Protein AF-0000000081158705 (afdb_homodimer)

pLDDT: mean 85.41, std 21.63, range [24.36, 98.81]

Radius of gyration: 27.01 Å; Cα contacts (8 Å, |Δi|>4): 630; chains: 2; bounding box: 57×135×64 Å

Foldseek 3Di:
DPPPPPPPPPPPPPPPVPVPPAPDFFAAWQAQPQQPFDPAQPQFFQQGAHGNAPGLCRTGNLRQLNPLSSQLRRARDKAADQGDDQLDGHPHNGMAGALVSVVSSVVSLVVSPDPSSLLSLCVDCNVVQGKHWDKDWAKHQPAADPVNPGRPDIDTGIGIDIDGRPDHRDPPNPD/DPPPPPPVPPPPPPPPVPVPPAPDFFAQFQAQPAQPFDPAQPQFFQQGAHGNAPGLCRTGNLRQLNPLSSQLRGARDKAADQGDDQLDGHPHNGMAGALVSVVSSVVSLVVSVDPSSLLSLCVDCNVVQGKHWDKDWAKHQPAADPVNPGRPDIDTGIGIDIDGRPDHSDPPNPD

Nearest PDB structures (foldseek):
  8pkc-assembly2_B  TM=7.882E-01  e=4.083E-11  Apis mellifera
  8pih-assembly1_A  TM=7.157E-01  e=1.039E-07  Apis mellifera
  8pkc-assembly2_B  TM=7.866E-01  e=5.713E-11  Apis mellifera
  8pih-as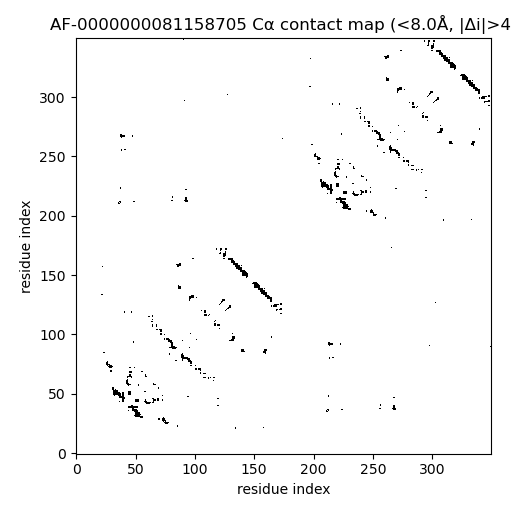sembly1_A  TM=7.416E-01  e=1.318E-07  Apis mellifera
  3otc-assembly1_A-2  TM=2.227E-01  e=4.225E+00  Homo sapiens

Sequence (350 aa):
MDVQVKNYLNTKNRRDSNSSEKPFAPEKTGEPEGGLGVGIFPGTKWCGLGNDASSYDDLGKFNVTDACCREHDHCPYFIDHFETKYNYQNPYPWTLSHCDCDNKLYGCLKKANTSASDEVGKLFFGLLNVHCFTFQEGEYCAKSHFSGLYCEEKGYGERAVTQTFPHQWGEDILGMDVQVKNYLNTKNRRDSNSSEKPFAPEKTGEPEGGLGVGIFPGTKWCGLGNDASSYDDLGKFNVTDACCREHDHCPYFIDHFETKYNYQNPYPWTLSHCDCDNKLYGCLKKANTSASDEVGKLFFGLLNVHCFTFQEGEYCAKSHFSGLYCEEKGYGERAVTQTFPHQWGEDILG

Secondary structure (DSSP, 8-state):
----------------------SSPPP------SS--BSPPTT-SSSSBS---SSTT---SSHHHHHHHHHHHT-SSEE-TT-EETTEE--SSS-EEEHHHHHHHHHHHHHH-SHHHHHHHIIIIIIS---EEEEEEEEEEEEE-TTSSSEEEEEEEEEEEEE--SS---S-S--/----------------------SSPPPP-----SS--BSPPTT-SSSSBS---SSTT---SSHHHHHHHHHHHT-SSEE-TT-EETTEE--SSS-EEEHHHHHHHHHHHHHH-SHHHHHHHIIIIIIS---EEEEEEEEEEEEE-TTSSSEEEEEEEEEEEEE--SS---S-S--

Solvent-accessible surface area (backbone atoms only — not comparable to full-atom values): 19799 Å² total; per-residue (Å²): 136,83,76,75,74,76,74,75,76,73,73,71,75,77,72,82,63,70,75,67,76,68,92,61,81,72,49,94,50,54,71,56,58,58,58,42,33,43,38,51,38,88,49,33,22,30,38,46,48,62,22,43,15,77,38,89,85,47,63,28,82,43,39,68,45,15,49,33,28,43,57,41,51,38,37,38,47,65,35,50,45,60,29,72,46,56,62,31,73,36,89,41,61,52,67,34,40,31,41,70,40,52,51,50,34,51,52,42,28,58,68,59,65,42,72,67,20,48,51,52,41,25,43,48,45,42,77,62,47,54,45,23,27,47,82,42,77,42,76,32,66,70,32,64,34,94,83,68,80,46,68,70,32,76,38,76,41,75,20,50,46,76,40,74,58,88,66,77,40,75,86,74,66,86,118,138,82,78,77,77,76,76,76,75,77,74,73,76,78,73,83,63,70,75,67,75,68,94,62,81,70,49,92,51,60,65,57,58,57,57,42,34,44,36,51,39,88,50,33,23,31,39,46,49,63,21,45,15,78,38,92,82,48,62,28,82,44,38,69,45,15,50,32,28,44,55,42,51,42,37,39,48,66,35,48,45,61,30,72,47,56,62,31,72,35,87,42,60,51,68,33,39,31,40,69,39,52,51,49,35,52,52,42,30,60,68,58,64,41,73,67,19,48,52,51,40,25,43,48,45,43,76,63,47,54,45,22,26,46,80,43,76,42,76,32,64,70,34,64,33,95,83,68,79,48,67,71,34,78,38,76,41,75,20,50,44,74,40,75,58,88,65,77,41,76,85,74,66,87,117

Organism: Pinctada imbricata (NCBI:txid66713)

InterPro domains:
  IPR016090 Phospholipase A2-like, central domain [PF05826] (40-135)
  IPR033113 Phospholipase A2, histidine active site [PS00118] (68-75)
  IPR036444 Phospholipase A2 domain superfamily [G3DSA:1.20.90.10] (39-169)
  IPR036444 Phospholipase A2 domain superfamily [SSF48619] (40-150)

Structure (mmCIF, N/CA/C/O backbone):
data_AF-0000000081158705-model_v1
#
loop_
_entity.id
_entity.type
_entity.pdbx_description
1 polymer 'Phospholipase A2 domain-containing protein'
#
loop_
_atom_site.group_PDB
_atom_site.id
_atom_site.type_symbol
_atom_site.label_atom_id
_atom_site.label_alt_id
_atom_site.label_comp_id
_atom_site.label_asym_id
_atom_site.label_entity_id
_atom_site.label_seq_id
_atom_site.pdbx_PDB_ins_code
_atom_site.Cartn_x
_atom_site.Cartn_y
_atom_site.Cartn_z
_atom_site.occupancy
_atom_site.B_iso_or_equiv
_atom_site.auth_seq_id
_atom_site.auth_comp_id
_atom_site.auth_asym_id
_atom_site.auth_atom_id
_atom_site.pdbx_PDB_model_num
ATOM 1 N N . MET A 1 1 ? 24.844 76.438 7.164 1 26.34 1 MET A N 1
ATOM 2 C CA . MET A 1 1 ? 24.406 75.625 8.297 1 26.34 1 MET A CA 1
ATOM 3 C C . MET A 1 1 ? 23.766 74.312 7.816 1 26.34 1 MET A C 1
ATOM 5 O O . MET A 1 1 ? 22.625 74.312 7.348 1 26.34 1 MET A O 1
ATOM 9 N N . ASP A 1 2 ? 24.516 73.562 6.961 1 25 2 ASP A N 1
ATOM 10 C CA . ASP A 1 2 ? 24.203 72.375 6.156 1 25 2 ASP A CA 1
ATOM 11 C C . ASP A 1 2 ? 23.844 71.188 7.043 1 25 2 ASP A C 1
ATOM 13 O O . ASP A 1 2 ? 24.672 70.688 7.82 1 25 2 ASP A O 1
ATOM 17 N N . VAL A 1 3 ? 22.609 71.188 7.594 1 28.5 3 VAL A N 1
ATOM 18 C CA . VAL A 1 3 ? 22.062 70.188 8.461 1 28.5 3 VAL A CA 1
ATOM 19 C C . VAL A 1 3 ? 22.141 68.812 7.758 1 28.5 3 VAL A C 1
ATOM 21 O O . VAL A 1 3 ? 21.578 68.625 6.672 1 28.5 3 VAL A O 1
ATOM 24 N N . GLN A 1 4 ? 23.328 68.188 7.836 1 26.19 4 GLN A N 1
ATOM 25 C CA . GLN A 1 4 ? 23.516 66.75 7.434 1 26.19 4 GLN A CA 1
ATOM 26 C C . GLN A 1 4 ? 22.453 65.875 8.07 1 26.19 4 GLN A C 1
ATOM 28 O O . GLN A 1 4 ? 22.422 65.688 9.289 1 26.19 4 GLN A O 1
ATOM 33 N N . VAL A 1 5 ? 21.25 66 7.617 1 32.62 5 VAL A N 1
ATOM 34 C CA . VAL A 1 5 ? 20.188 65.062 8.078 1 32.62 5 VAL A CA 1
ATOM 35 C C . VAL A 1 5 ? 20.656 63.625 7.941 1 32.62 5 VAL A C 1
ATOM 37 O O . VAL A 1 5 ? 21.062 63.188 6.855 1 32.62 5 VAL A O 1
ATOM 40 N N . LYS A 1 6 ? 21.375 63.156 8.969 1 30.19 6 LYS A N 1
ATOM 41 C CA . LYS A 1 6 ? 21.672 61.75 9.211 1 30.19 6 LYS A CA 1
ATOM 42 C C . LYS A 1 6 ? 20.438 60.875 8.984 1 30.19 6 LYS A C 1
ATOM 44 O O . LYS A 1 6 ? 19.453 60.969 9.734 1 30.19 6 LYS A O 1
ATOM 49 N N . ASN A 1 7 ? 20 60.719 7.742 1 24.56 7 ASN A N 1
ATOM 50 C CA . ASN A 1 7 ? 19 59.688 7.453 1 24.56 7 ASN A CA 1
ATOM 51 C C . ASN A 1 7 ? 19.406 58.312 8.023 1 24.56 7 ASN A C 1
ATOM 53 O O . ASN A 1 7 ? 20.375 57.719 7.57 1 24.56 7 ASN A O 1
ATOM 57 N N . TYR A 1 8 ? 19.547 58.188 9.336 1 25.33 8 TYR A N 1
ATOM 58 C CA . TYR A 1 8 ? 19.703 56.875 9.93 1 25.33 8 TYR A CA 1
ATOM 59 C C . TYR A 1 8 ? 18.703 55.906 9.352 1 25.33 8 TYR A C 1
ATOM 61 O O . TYR A 1 8 ? 17.484 56.062 9.5 1 25.33 8 TYR A O 1
ATOM 69 N N . LEU A 1 9 ? 18.953 55.406 8.086 1 26.78 9 LEU A N 1
ATOM 70 C CA . LEU A 1 9 ? 18.234 54.25 7.539 1 26.78 9 LEU A CA 1
ATOM 71 C C . LEU A 1 9 ? 18.188 53.125 8.562 1 26.78 9 LEU A C 1
ATOM 73 O O . LEU A 1 9 ? 19.219 52.594 8.977 1 26.78 9 LEU A O 1
ATOM 77 N N . ASN A 1 10 ? 17.516 53.219 9.648 1 25.7 10 ASN A N 1
ATOM 78 C CA . ASN A 1 10 ? 17.172 52.094 10.492 1 25.7 10 ASN A CA 1
ATOM 79 C C . ASN A 1 10 ? 16.719 50.875 9.664 1 25.7 10 ASN A C 1
ATOM 81 O O . ASN A 1 10 ? 15.617 50.875 9.125 1 25.7 10 ASN A O 1
ATOM 85 N N . THR A 1 11 ? 17.578 50.312 8.812 1 31.77 11 THR A N 1
ATOM 86 C CA . THR A 1 11 ? 17.219 49.031 8.234 1 31.77 11 THR A CA 1
ATOM 87 C C . THR A 1 11 ? 16.828 48.031 9.32 1 31.77 11 THR A C 1
ATOM 89 O O . THR A 1 11 ? 17.672 47.594 10.102 1 31.77 11 THR A O 1
ATOM 92 N N . LYS A 1 12 ? 15.734 48.219 10.031 1 30.66 12 LYS A N 1
ATOM 93 C CA . LYS A 1 12 ? 15.164 47.094 10.766 1 30.66 12 LYS A CA 1
ATOM 94 C C . LYS A 1 12 ? 15.328 45.812 9.992 1 30.66 12 LYS A C 1
ATOM 96 O O . LYS A 1 12 ? 14.984 45.719 8.812 1 30.66 12 LYS A O 1
ATOM 101 N N . ASN A 1 13 ? 16.328 45.031 10.266 1 32.59 13 ASN A N 1
ATOM 102 C CA . ASN A 1 13 ? 16.438 43.594 9.938 1 32.59 13 ASN A CA 1
ATOM 103 C C . ASN A 1 13 ? 15.109 42.875 10.102 1 32.59 13 ASN A C 1
ATOM 105 O O . ASN A 1 13 ? 14.578 42.812 11.211 1 32.59 13 ASN A O 1
ATOM 109 N N . ARG A 1 14 ? 14.109 43.031 9.273 1 34.59 14 ARG A N 1
ATOM 110 C CA . ARG A 1 14 ? 13 42.094 9.219 1 34.59 14 ARG A CA 1
ATOM 111 C C . ARG A 1 14 ? 13.469 40.656 9.484 1 34.59 14 ARG A C 1
ATOM 113 O O . ARG A 1 14 ? 14.281 40.125 8.734 1 34.59 14 ARG A O 1
ATOM 120 N N . ARG A 1 15 ? 13.781 40.25 10.672 1 35.5 15 ARG A N 1
ATOM 121 C CA . ARG A 1 15 ? 13.852 38.844 11.102 1 35.5 15 ARG A CA 1
ATOM 122 C C . ARG A 1 15 ? 12.938 37.969 10.266 1 35.5 15 ARG A C 1
ATOM 124 O O . ARG A 1 15 ? 11.797 38.344 9.969 1 35.5 15 ARG A O 1
ATOM 131 N N . ASP A 1 16 ? 13.469 37.125 9.406 1 36.94 16 ASP A N 1
ATOM 132 C CA . ASP A 1 16 ? 12.961 35.906 8.773 1 36.94 16 ASP A CA 1
ATOM 133 C C . ASP A 1 16 ? 12.102 35.094 9.734 1 36.94 16 ASP A C 1
ATOM 135 O O . ASP A 1 16 ? 12.602 34.25 10.461 1 36.94 16 ASP A O 1
ATOM 139 N N . SER A 1 17 ? 11.336 35.688 10.656 1 38.28 17 SER A N 1
ATOM 140 C CA . SER A 1 17 ? 10.32 35 11.453 1 38.28 17 SER A CA 1
ATOM 141 C C . SER A 1 17 ? 9.508 34.031 10.602 1 38.28 17 SER A C 1
ATOM 143 O O . SER A 1 17 ? 8.445 33.562 11.016 1 38.28 17 SER A O 1
ATOM 145 N N . ASN A 1 18 ? 9.719 33.969 9.305 1 38.38 18 ASN A N 1
ATOM 146 C CA . ASN A 1 18 ? 8.742 33.125 8.641 1 38.38 18 ASN A CA 1
ATOM 147 C C . ASN A 1 18 ? 8.766 31.703 9.211 1 38.38 18 ASN A C 1
ATOM 149 O O . ASN A 1 18 ? 8.742 30.719 8.461 1 38.38 18 ASN A O 1
ATOM 153 N N . SER A 1 19 ? 9.57 31.406 10.109 1 46 19 SER A N 1
ATOM 154 C CA . SER A 1 19 ? 9.281 30.047 10.578 1 46 19 SER A CA 1
ATOM 155 C C . SER A 1 19 ? 7.789 29.859 10.836 1 46 19 SER A C 1
ATOM 157 O O . SER A 1 19 ? 7.293 30.219 11.906 1 46 19 SER A O 1
ATOM 159 N N . SER A 1 20 ? 6.809 30.266 9.984 1 56.75 20 SER A N 1
ATOM 160 C CA . SER A 1 20 ? 5.352 30.297 10.008 1 56.75 20 SER A CA 1
ATOM 161 C C . SER A 1 20 ? 4.773 29.094 10.727 1 56.75 20 SER A C 1
ATOM 163 O O . SER A 1 20 ? 5.086 27.953 10.383 1 56.75 20 SER A O 1
ATOM 165 N N . GLU A 1 21 ? 4.535 29.219 12.047 1 81.5 21 GLU A N 1
ATOM 166 C CA . GLU A 1 21 ? 3.832 28.266 12.906 1 81.5 21 GLU A CA 1
ATOM 167 C C . GLU A 1 21 ? 2.717 27.562 12.148 1 81.5 21 GLU A C 1
ATOM 169 O O . GLU A 1 21 ? 1.91 28.203 11.469 1 81.5 21 GLU A O 1
ATOM 174 N N . LYS A 1 22 ? 2.9 26.25 11.953 1 90.5 22 LYS A N 1
ATOM 175 C CA . LYS A 1 22 ? 1.844 25.469 11.32 1 90.5 22 LYS A CA 1
ATOM 176 C C . LYS A 1 22 ? 0.524 25.625 12.07 1 90.5 22 LYS A C 1
ATOM 178 O O . LYS A 1 22 ? 0.516 25.812 13.289 1 90.5 22 LYS A O 1
ATOM 183 N N . PRO A 1 23 ? -0.5 25.672 11.414 1 95.94 23 PRO A N 1
ATOM 184 C CA . PRO A 1 23 ? -1.807 25.969 12.008 1 95.94 23 PRO A CA 1
ATOM 185 C C . PRO A 1 23 ? -2.318 24.828 12.883 1 95.94 23 PRO A C 1
ATOM 187 O O . PRO A 1 23 ? -3.299 25 13.617 1 95.94 23 PRO A O 1
ATOM 190 N N . PHE A 1 24 ? -1.73 23.688 12.766 1 96.75 24 PHE A N 1
ATOM 191 C CA . PHE A 1 24 ? -2.127 22.531 13.578 1 96.75 24 PHE A CA 1
ATOM 192 C C . PHE A 1 24 ? -0.969 22.062 14.445 1 96.75 24 PHE A C 1
ATOM 194 O O . PHE A 1 24 ? 0.197 22.281 14.109 1 96.75 24 PHE A O 1
ATOM 201 N N . ALA A 1 25 ? -1.317 21.453 15.57 1 94.94 25 ALA A N 1
ATOM 202 C CA . ALA A 1 25 ? -0.289 20.891 16.438 1 94.94 25 ALA A CA 1
ATOM 203 C C . ALA A 1 25 ? 0.368 19.672 15.797 1 94.94 25 ALA A C 1
ATOM 205 O O . ALA A 1 25 ? -0.303 18.875 15.148 1 94.94 25 ALA A O 1
ATOM 206 N N . PRO A 1 26 ? 1.63 19.562 15.961 1 94.94 26 PRO A N 1
ATOM 207 C CA . PRO A 1 26 ? 2.299 18.375 15.43 1 94.94 26 PRO A CA 1
ATOM 208 C C . PRO A 1 26 ? 1.867 17.094 16.141 1 94.94 26 PRO A C 1
ATOM 210 O O . PRO A 1 26 ? 1.382 17.141 17.266 1 94.94 26 PRO A O 1
ATOM 213 N N . GLU A 1 27 ? 1.99 15.961 15.352 1 92 27 GLU A N 1
ATOM 214 C CA . GLU A 1 27 ? 1.645 14.648 15.883 1 92 27 GLU A CA 1
ATOM 215 C C . GLU A 1 27 ? 2.863 13.961 16.5 1 92 27 GLU A C 1
ATOM 217 O O . GLU A 1 27 ? 4.004 14.312 16.172 1 92 27 GLU A O 1
ATOM 222 N N . LYS A 1 28 ? 2.488 13.031 17.422 1 80.81 28 LYS A N 1
ATOM 223 C CA . LYS A 1 28 ? 3.533 12.109 17.875 1 80.81 28 LYS A CA 1
ATOM 224 C C . LYS A 1 28 ? 3.752 10.992 16.844 1 80.81 28 LYS A C 1
ATOM 226 O O . LYS A 1 28 ? 2.791 10.391 16.375 1 80.81 28 LYS A O 1
ATOM 231 N N . THR A 1 29 ? 4.977 10.984 16.156 1 76.19 29 THR A N 1
ATOM 232 C CA . THR A 1 29 ? 5.129 10.07 15.031 1 76.19 29 THR A CA 1
ATOM 233 C C . THR A 1 29 ? 6.332 9.156 15.242 1 76.19 29 THR A C 1
ATOM 235 O O . THR A 1 29 ? 7.168 9.406 16.109 1 76.19 29 THR A O 1
ATOM 238 N N . GLY A 1 30 ? 6.363 8.023 14.469 1 67.5 30 GLY A N 1
ATOM 239 C CA . GLY A 1 30 ? 7.547 7.25 14.133 1 67.5 30 GLY A CA 1
ATOM 240 C C . GLY A 1 30 ? 7.938 6.254 15.211 1 67.5 30 GLY A C 1
ATOM 241 O O . GLY A 1 30 ? 9.125 6.078 15.5 1 67.5 30 GLY A O 1
ATOM 242 N N . GLU A 1 31 ? 6.828 5.734 15.859 1 81.38 31 GLU A N 1
ATOM 243 C CA . GLU A 1 31 ? 7.199 4.754 16.875 1 81.38 31 GLU A CA 1
ATOM 244 C C . GLU A 1 31 ? 7.406 3.371 16.266 1 81.38 31 GLU A C 1
ATOM 246 O O . GLU A 1 31 ? 6.727 3.008 15.305 1 81.38 31 GLU A O 1
ATOM 251 N N . PRO A 1 32 ? 8.383 2.689 16.859 1 83.75 32 PRO A N 1
ATOM 252 C CA . PRO A 1 32 ? 8.547 1.307 16.406 1 83.75 32 PRO A CA 1
ATOM 253 C C . PRO A 1 32 ? 7.301 0.459 16.641 1 83.75 32 PRO A C 1
ATOM 255 O O . PRO A 1 32 ? 6.656 0.567 17.688 1 83.75 32 PRO A O 1
ATOM 258 N N . GLU A 1 33 ? 6.953 -0.222 15.594 1 79.12 33 GLU A N 1
ATOM 259 C CA . GLU A 1 33 ? 5.723 -1.001 15.664 1 79.12 33 GLU A CA 1
ATOM 260 C C . GLU A 1 33 ? 6.02 -2.496 15.75 1 79.12 33 GLU A C 1
ATOM 262 O O . GLU A 1 33 ? 5.133 -3.293 16.062 1 79.12 33 GLU A O 1
ATOM 267 N N . GLY A 1 34 ? 7.238 -2.891 15.695 1 74.12 34 GLY A N 1
ATOM 268 C CA . GLY A 1 34 ? 7.672 -4.258 15.93 1 74.12 34 GLY A CA 1
ATOM 269 C C . GLY A 1 34 ? 7.133 -5.238 14.906 1 74.12 34 GLY A C 1
ATOM 270 O O . GLY A 1 34 ? 6.566 -6.273 15.266 1 74.12 34 GLY A O 1
ATOM 271 N N . GLY A 1 35 ? 7.293 -5.098 13.656 1 71.88 35 GLY A N 1
ATOM 272 C CA . GLY A 1 35 ? 6.91 -6.086 12.664 1 71.88 35 GLY A CA 1
ATOM 273 C C . GLY A 1 35 ? 5.547 -5.824 12.047 1 71.88 35 GLY A C 1
ATOM 274 O O . GLY A 1 35 ? 4.953 -6.715 11.438 1 71.88 35 GLY A O 1
ATOM 275 N N . LEU A 1 36 ? 5.035 -4.793 12.172 1 78.62 36 LEU A N 1
ATOM 276 C CA . LEU A 1 36 ? 3.707 -4.457 11.672 1 78.62 36 LEU A CA 1
ATOM 277 C C . LEU A 1 36 ? 3.795 -3.793 10.305 1 78.62 36 LEU A C 1
ATOM 279 O O . LEU A 1 36 ? 2.777 -3.379 9.742 1 78.62 36 LEU A O 1
ATOM 283 N N . GLY A 1 37 ? 4.93 -3.824 9.82 1 87.56 37 GLY A N 1
ATOM 284 C CA . GLY A 1 37 ? 5.098 -3.189 8.523 1 87.56 37 GLY A CA 1
ATOM 285 C C . GLY A 1 37 ? 4.73 -4.094 7.367 1 87.56 37 GLY A C 1
ATOM 286 O O . GLY A 1 37 ? 4.918 -5.312 7.438 1 87.56 37 GLY A O 1
ATOM 287 N N . VAL A 1 38 ? 4.109 -3.531 6.422 1 88.56 38 VAL A N 1
ATOM 288 C CA . VAL A 1 38 ? 3.781 -4.238 5.188 1 88.56 38 VAL A CA 1
ATOM 289 C C . VAL A 1 38 ? 4.496 -3.582 4.008 1 88.56 38 VAL A C 1
ATOM 291 O O . VAL A 1 38 ? 4.609 -2.355 3.949 1 88.56 38 VAL A O 1
ATOM 294 N N . GLY A 1 39 ? 4.992 -4.488 3.139 1 93.31 39 GLY A N 1
ATOM 295 C CA . GLY A 1 39 ? 5.664 -3.953 1.966 1 93.31 39 GLY A CA 1
ATOM 296 C C . GLY A 1 39 ? 7 -3.312 2.285 1 93.31 39 GLY A C 1
ATOM 297 O O . GLY A 1 39 ? 7.422 -2.373 1.607 1 93.31 39 GLY A O 1
ATOM 298 N N . ILE A 1 40 ? 7.574 -3.746 3.348 1 96 40 ILE A N 1
ATOM 299 C CA . ILE A 1 40 ? 8.875 -3.209 3.736 1 96 40 ILE A CA 1
ATOM 300 C C . ILE A 1 40 ? 9.938 -3.641 2.725 1 96 40 ILE A C 1
ATOM 302 O O . ILE A 1 40 ? 10.047 -4.824 2.402 1 96 40 ILE A O 1
ATOM 306 N N . PHE A 1 41 ? 10.664 -2.676 2.248 1 97.81 41 PHE A N 1
ATOM 307 C CA . PHE A 1 41 ? 11.695 -2.945 1.258 1 97.81 41 PHE A CA 1
ATOM 308 C C . PHE A 1 41 ? 12.789 -3.84 1.842 1 97.81 41 PHE A C 1
ATOM 310 O O . PHE A 1 41 ? 13.297 -3.574 2.932 1 97.81 41 PHE A O 1
ATOM 317 N N . PRO A 1 42 ? 13.148 -4.836 1.079 1 96.25 42 PRO A N 1
ATOM 318 C CA . PRO A 1 42 ? 14.156 -5.762 1.616 1 96.25 42 PRO A CA 1
ATOM 319 C C . PRO A 1 42 ? 15.445 -5.055 2.018 1 96.25 42 PRO A C 1
ATOM 321 O O . PRO A 1 42 ? 15.945 -4.203 1.28 1 96.25 42 PRO A O 1
ATOM 324 N N . GLY A 1 43 ? 15.953 -5.488 3.193 1 97.38 43 GLY A N 1
ATOM 325 C CA . GLY A 1 43 ? 17.172 -4.879 3.693 1 97.38 43 GLY A CA 1
ATOM 326 C C . GLY A 1 43 ? 16.922 -3.635 4.527 1 97.38 43 GLY A C 1
ATOM 327 O O . GLY A 1 43 ? 17.859 -3.041 5.062 1 97.38 43 GLY A O 1
ATOM 328 N N . THR A 1 44 ? 15.656 -3.242 4.68 1 98.12 44 THR A N 1
ATOM 329 C CA . THR A 1 44 ? 15.266 -2.113 5.52 1 98.12 44 THR A CA 1
ATOM 330 C C . THR A 1 44 ? 14.211 -2.535 6.535 1 98.12 44 THR A C 1
ATOM 332 O O . THR A 1 44 ? 13.695 -3.652 6.477 1 98.12 44 THR A O 1
ATOM 335 N N . LYS A 1 45 ? 13.992 -1.616 7.461 1 97.81 45 LYS A N 1
ATOM 336 C CA . LYS A 1 45 ? 12.977 -1.867 8.477 1 97.81 45 LYS A CA 1
ATOM 337 C C . LYS A 1 45 ? 11.953 -0.731 8.523 1 97.81 45 LYS A C 1
ATOM 339 O O . LYS A 1 45 ? 10.867 -0.894 9.07 1 97.81 45 LYS A O 1
ATOM 344 N N . TRP A 1 46 ? 12.375 0.35 7.887 1 97.69 46 TRP A N 1
ATOM 345 C CA . TRP A 1 46 ? 11.547 1.544 8.008 1 97.69 46 TRP A CA 1
ATOM 346 C C . TRP A 1 46 ? 10.969 1.941 6.652 1 97.69 46 TRP A C 1
ATOM 348 O O . TRP A 1 46 ? 10.062 2.779 6.582 1 97.69 46 TRP A O 1
ATOM 358 N N . CYS A 1 47 ? 11.469 1.392 5.551 1 98.06 47 CYS A N 1
ATOM 359 C CA . CYS A 1 47 ? 11.023 1.805 4.227 1 98.06 47 CYS A CA 1
ATOM 360 C C . CYS A 1 47 ? 9.859 0.94 3.746 1 98.06 47 CYS A C 1
ATOM 362 O O . CYS A 1 47 ? 10.062 -0.029 3.014 1 98.06 47 CYS A O 1
ATOM 364 N N . GLY A 1 48 ? 8.672 1.38 3.939 1 95.25 48 GLY A N 1
ATOM 365 C CA . GLY A 1 48 ? 7.426 0.721 3.588 1 95.25 48 GLY A CA 1
ATOM 366 C C . GLY A 1 48 ? 6.227 1.281 4.324 1 95.25 48 GLY A C 1
ATOM 367 O O . GLY A 1 48 ? 6.266 2.412 4.812 1 95.25 48 GLY A O 1
ATOM 368 N N . LEU A 1 49 ? 5.105 0.52 4.289 1 92.38 49 LEU A N 1
ATOM 369 C CA . LEU A 1 49 ? 3.941 0.907 5.078 1 92.38 49 LEU A CA 1
ATOM 370 C C . LEU A 1 49 ? 4.086 0.446 6.523 1 92.38 49 LEU A C 1
ATOM 372 O O . LEU A 1 49 ? 4.148 -0.755 6.793 1 92.38 49 LEU A O 1
ATOM 376 N N . GLY A 1 50 ? 4.137 1.422 7.402 1 89.62 50 GLY A N 1
ATOM 377 C CA . GLY A 1 50 ? 4.562 1.089 8.75 1 89.62 50 GLY A CA 1
ATOM 378 C C . GLY A 1 50 ? 6.055 0.827 8.859 1 89.62 50 GLY A C 1
ATOM 379 O O . GLY A 1 50 ? 6.852 1.472 8.18 1 89.62 50 GLY A O 1
ATOM 380 N N . ASN A 1 51 ? 6.363 -0.078 9.852 1 92.69 51 ASN A N 1
ATOM 381 C CA . ASN A 1 51 ? 7.762 -0.454 10.023 1 92.69 51 ASN A CA 1
ATOM 382 C C . ASN A 1 51 ? 7.902 -1.778 10.766 1 92.69 51 ASN A C 1
ATOM 384 O O . ASN A 1 51 ? 6.93 -2.277 11.344 1 92.69 51 ASN A O 1
ATOM 388 N N . ASP A 1 52 ? 9.055 -2.322 10.695 1 93.75 52 ASP A N 1
ATOM 389 C CA . ASP A 1 52 ? 9.383 -3.572 11.375 1 93.75 52 ASP A CA 1
ATOM 390 C C . ASP A 1 52 ? 10.43 -3.348 12.469 1 93.75 52 ASP A C 1
ATOM 392 O O . ASP A 1 52 ? 11.016 -4.305 12.977 1 93.75 52 ASP A O 1
ATOM 396 N N . ALA A 1 53 ? 10.672 -2.109 12.773 1 96.75 53 ALA A N 1
ATOM 397 C CA . ALA A 1 53 ? 11.734 -1.802 13.734 1 96.75 53 ALA A CA 1
ATOM 398 C C . ALA A 1 53 ? 11.273 -2.057 15.164 1 96.75 53 ALA A C 1
ATOM 400 O O . ALA A 1 53 ? 10.109 -1.819 15.5 1 96.75 53 ALA A O 1
ATOM 401 N N . SER A 1 54 ? 12.195 -2.469 16.016 1 95.69 54 SER A N 1
ATOM 402 C CA . SER A 1 54 ? 11.891 -2.711 17.422 1 95.69 54 SER A CA 1
ATOM 403 C C . SER A 1 54 ? 12.227 -1.49 18.266 1 95.69 54 SER A C 1
ATOM 405 O O . SER A 1 54 ? 11.797 -1.396 19.422 1 95.69 54 SER A O 1
ATOM 407 N N . SER A 1 55 ? 13.016 -0.658 17.781 1 95.44 55 SER A N 1
ATOM 408 C CA . SER A 1 55 ? 13.398 0.607 18.406 1 95.44 55 SER A CA 1
ATOM 409 C C . SER A 1 55 ? 13.797 1.637 17.344 1 95.44 55 SER A C 1
ATOM 411 O O . SER A 1 55 ? 13.922 1.308 16.172 1 95.44 55 SER A O 1
ATOM 413 N N . TYR A 1 56 ? 13.977 2.824 17.734 1 94.31 56 TYR A N 1
ATOM 414 C CA . TYR A 1 56 ? 14.344 3.891 16.812 1 94.31 56 TYR A CA 1
ATOM 415 C C . TYR A 1 56 ? 15.656 3.578 16.109 1 94.31 56 TYR A C 1
ATOM 417 O O . TYR A 1 56 ? 15.82 3.855 14.922 1 94.31 56 TYR A O 1
ATOM 425 N N . ASP A 1 57 ? 16.594 2.949 16.797 1 96.19 57 ASP A N 1
ATOM 426 C CA . ASP A 1 57 ? 17.938 2.762 16.25 1 96.19 57 ASP A CA 1
ATOM 427 C C . ASP A 1 57 ? 18.047 1.426 15.523 1 96.19 57 ASP A C 1
ATOM 429 O O . ASP A 1 57 ? 19.125 1.074 15.031 1 96.19 57 ASP A O 1
ATOM 433 N N . ASP A 1 58 ? 16.938 0.725 15.492 1 97.88 58 ASP A N 1
ATOM 434 C CA . ASP A 1 58 ? 16.922 -0.553 14.789 1 97.88 58 ASP A CA 1
ATOM 435 C C . ASP A 1 58 ? 16.812 -0.347 13.281 1 97.88 58 ASP A C 1
ATOM 437 O O . ASP A 1 58 ? 15.703 -0.202 12.75 1 97.88 58 ASP A O 1
ATOM 441 N N . LEU A 1 59 ? 17.984 -0.402 12.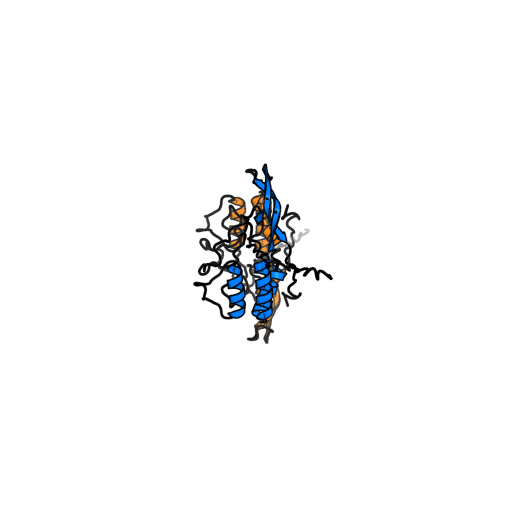594 1 98.12 59 LEU A N 1
ATOM 442 C CA . LEU A 1 59 ? 18.062 -0.199 11.148 1 98.12 59 LEU A CA 1
ATOM 443 C C . LEU A 1 59 ? 18.438 -1.496 10.438 1 98.12 59 LEU A C 1
ATOM 445 O O . LEU A 1 59 ? 19.156 -2.334 10.992 1 98.12 59 LEU A O 1
ATOM 449 N N . GLY A 1 60 ? 17.938 -1.613 9.211 1 98.06 60 GLY A N 1
ATOM 450 C CA . GLY A 1 60 ? 18.312 -2.76 8.398 1 98.06 60 GLY A CA 1
ATOM 451 C C . GLY A 1 60 ? 19.688 -2.631 7.777 1 98.06 60 GLY A C 1
ATOM 452 O O . GLY A 1 60 ? 20.422 -1.688 8.078 1 98.06 60 GLY A O 1
ATOM 453 N N . LYS A 1 61 ? 19.984 -3.625 6.938 1 97.69 61 LYS A N 1
ATOM 454 C CA . LYS A 1 61 ? 21.281 -3.699 6.262 1 97.69 61 LYS A CA 1
ATOM 455 C C . LYS A 1 61 ? 21.547 -2.438 5.445 1 97.69 61 LYS A C 1
ATOM 457 O O . LYS A 1 61 ? 22.672 -1.928 5.43 1 97.69 61 LYS A O 1
ATOM 462 N N . PHE A 1 62 ? 20.609 -2.006 4.746 1 98.25 62 PHE A N 1
ATOM 463 C CA . PHE A 1 62 ? 20.734 -0.753 4.012 1 98.25 62 PHE A CA 1
ATOM 464 C C . PHE A 1 62 ? 20.438 0.437 4.914 1 98.25 62 PHE A C 1
ATOM 466 O O . PHE A 1 62 ? 19.422 1.131 4.727 1 98.25 62 PHE A O 1
ATOM 473 N N . ASN A 1 63 ? 21.328 0.712 5.801 1 98.56 63 ASN A N 1
ATOM 474 C CA . ASN A 1 63 ? 21.078 1.543 6.977 1 98.56 63 ASN A CA 1
ATOM 475 C C . ASN A 1 63 ? 20.922 3.014 6.598 1 98.56 63 ASN A C 1
ATOM 477 O O . ASN A 1 63 ? 20.141 3.736 7.203 1 98.56 63 ASN A O 1
ATOM 481 N N . VAL A 1 64 ? 21.672 3.508 5.586 1 98.75 64 VAL A N 1
ATOM 482 C CA . VAL A 1 64 ? 21.562 4.906 5.188 1 98.75 64 VAL A CA 1
ATOM 483 C C . VAL A 1 64 ? 20.188 5.152 4.57 1 98.75 64 VAL A C 1
ATOM 485 O O . VAL A 1 64 ? 19.484 6.105 4.938 1 98.75 64 VAL A O 1
ATOM 488 N N . THR A 1 65 ? 19.797 4.273 3.666 1 98.81 65 THR A N 1
ATOM 489 C CA . THR A 1 65 ? 18.469 4.328 3.068 1 98.81 65 THR A CA 1
ATOM 490 C C . THR A 1 65 ? 17.391 4.199 4.141 1 98.81 65 THR A C 1
ATOM 492 O O . THR A 1 65 ? 16.406 4.957 4.145 1 98.81 65 THR A O 1
ATOM 495 N N . ASP A 1 66 ? 17.625 3.264 4.973 1 98.81 66 ASP A N 1
ATOM 496 C CA . ASP A 1 66 ? 16.672 2.977 6.043 1 98.81 66 ASP A CA 1
ATOM 497 C C . ASP A 1 66 ? 16.5 4.18 6.969 1 98.81 66 ASP A C 1
ATOM 499 O O . ASP A 1 66 ? 15.398 4.48 7.414 1 98.81 66 ASP A O 1
ATOM 503 N N . ALA A 1 67 ? 17.578 4.871 7.27 1 98.75 67 ALA A N 1
ATOM 504 C CA . ALA A 1 67 ? 17.531 6.059 8.117 1 98.75 67 ALA A CA 1
ATOM 505 C C . ALA A 1 67 ? 16.719 7.172 7.473 1 98.75 67 ALA A C 1
ATOM 507 O O . ALA A 1 67 ? 16.047 7.938 8.164 1 98.75 67 ALA A O 1
ATOM 508 N N . CYS A 1 68 ? 16.719 7.289 6.156 1 98.81 68 CYS A N 1
ATOM 509 C CA . CYS A 1 68 ? 15.891 8.266 5.461 1 98.81 68 CYS A CA 1
ATOM 510 C C . CYS A 1 68 ? 14.414 7.988 5.699 1 98.81 68 CYS A C 1
ATOM 512 O O . CYS A 1 68 ? 13.648 8.906 5.996 1 98.81 68 CYS A O 1
ATOM 514 N N . CYS A 1 69 ? 14.102 6.754 5.574 1 98.56 69 CYS A N 1
ATOM 515 C CA . CYS A 1 69 ? 12.711 6.367 5.762 1 98.56 69 CYS A CA 1
ATOM 516 C C . CYS A 1 69 ? 12.289 6.547 7.215 1 98.56 69 CYS A C 1
ATOM 518 O O . CYS A 1 69 ? 11.164 6.965 7.492 1 98.56 69 CYS A O 1
ATOM 520 N N . ARG A 1 70 ? 13.188 6.238 8.156 1 98.25 70 ARG A N 1
ATOM 521 C CA . ARG A 1 70 ? 12.898 6.422 9.578 1 98.25 70 ARG A CA 1
ATOM 522 C C . ARG A 1 70 ? 12.562 7.879 9.883 1 98.25 70 ARG A C 1
ATOM 524 O O . ARG A 1 70 ? 11.602 8.164 10.594 1 98.25 70 ARG A O 1
ATOM 531 N N . GLU A 1 71 ? 13.391 8.727 9.383 1 97.62 71 GLU A N 1
ATOM 532 C CA . GLU A 1 71 ? 13.125 10.141 9.586 1 97.62 71 GLU A CA 1
ATOM 533 C C . GLU A 1 71 ? 11.781 10.547 8.984 1 97.62 71 GLU A C 1
ATOM 535 O O . GLU A 1 71 ? 11.008 11.281 9.609 1 97.62 71 GLU A O 1
ATOM 540 N N . HIS A 1 72 ? 11.5 10.07 7.828 1 97.94 72 HIS A N 1
ATOM 541 C CA . HIS A 1 72 ? 10.242 10.359 7.156 1 97.94 72 HIS A CA 1
ATOM 542 C C . HIS A 1 72 ? 9.055 9.859 7.973 1 97.94 72 HIS A C 1
ATOM 544 O O . HIS A 1 72 ? 8.039 10.547 8.086 1 97.94 72 HIS A O 1
ATOM 550 N N . ASP A 1 73 ? 9.234 8.656 8.492 1 96.81 73 ASP A N 1
ATOM 551 C CA . ASP A 1 73 ? 8.18 8.055 9.297 1 96.81 73 ASP A CA 1
ATOM 552 C C . ASP A 1 73 ? 7.887 8.891 10.539 1 96.81 73 ASP A C 1
ATOM 554 O O . ASP A 1 73 ? 6.875 8.688 11.211 1 96.81 73 ASP A O 1
ATOM 558 N N . HIS A 1 74 ? 8.703 9.812 10.844 1 96.94 74 HIS A N 1
ATOM 559 C CA . HIS A 1 74 ? 8.516 10.672 12.008 1 96.94 74 HIS A CA 1
ATOM 560 C C . HIS A 1 74 ? 8.055 12.062 11.594 1 96.94 74 HIS A C 1
ATOM 562 O O . HIS A 1 74 ? 8.281 13.031 12.328 1 96.94 74 HIS A O 1
ATOM 568 N N . CYS A 1 75 ? 7.484 12.117 10.438 1 97.25 75 CYS A N 1
ATOM 569 C CA . CYS A 1 75 ? 6.883 13.367 10.008 1 97.25 75 CYS A CA 1
ATOM 570 C C . CYS A 1 75 ? 5.855 13.859 11.023 1 97.25 75 CYS A C 1
ATOM 572 O O . CYS A 1 75 ? 4.934 13.125 11.383 1 97.25 75 CYS A O 1
ATOM 574 N N . PRO A 1 76 ? 5.934 15.078 11.477 1 97.12 76 PRO A N 1
ATOM 575 C CA . PRO A 1 76 ? 5.035 15.555 12.531 1 97.12 76 PRO A CA 1
ATOM 576 C C . PRO A 1 76 ? 3.629 15.859 12.016 1 97.12 76 PRO A C 1
ATOM 578 O O . PRO A 1 76 ? 2.701 16.047 12.812 1 97.12 76 PRO A O 1
ATOM 581 N N . TYR A 1 77 ? 3.469 15.977 10.742 1 97.88 77 TYR A N 1
ATOM 582 C CA . TYR A 1 77 ? 2.168 16.219 10.133 1 97.88 77 TYR A CA 1
ATOM 583 C C . TYR A 1 77 ? 1.854 15.172 9.07 1 97.88 77 TYR A C 1
ATOM 585 O O . TYR A 1 77 ? 2.439 15.188 7.984 1 97.88 77 TYR A O 1
ATOM 593 N N . PHE A 1 78 ? 0.961 14.312 9.43 1 97.44 78 PHE A N 1
ATOM 594 C CA . PHE A 1 78 ? 0.57 13.227 8.539 1 97.44 78 PHE A CA 1
ATOM 595 C C . PHE A 1 78 ? -0.913 12.914 8.688 1 97.44 78 PHE A C 1
ATOM 597 O O . PHE A 1 78 ? -1.543 13.312 9.664 1 97.44 78 PHE A O 1
ATOM 604 N N . ILE A 1 79 ? -1.486 12.289 7.688 1 97.12 79 ILE A N 1
ATOM 605 C CA . ILE A 1 79 ? -2.852 11.773 7.688 1 97.12 79 ILE A CA 1
ATOM 606 C C . ILE A 1 79 ? -2.846 10.281 7.355 1 97.12 79 ILE A C 1
ATOM 608 O O . ILE A 1 79 ? -2.52 9.898 6.23 1 97.12 79 ILE A O 1
ATOM 612 N N . ASP A 1 80 ? -3.221 9.453 8.289 1 95.44 80 ASP A N 1
ATOM 613 C CA . ASP A 1 80 ? -3.195 8.008 8.078 1 95.44 80 ASP A CA 1
ATOM 614 C C . ASP A 1 80 ? -4.207 7.59 7.016 1 95.44 80 ASP A C 1
ATOM 616 O O . ASP A 1 80 ? -5.059 8.383 6.613 1 95.44 80 ASP A O 1
ATOM 620 N N . HIS A 1 81 ? -4.016 6.371 6.617 1 95.62 81 HIS A N 1
ATOM 621 C CA . HIS A 1 81 ? -4.906 5.816 5.602 1 95.62 81 HIS A CA 1
ATOM 622 C C . HIS A 1 81 ? -6.363 5.922 6.035 1 95.62 81 HIS A C 1
ATOM 624 O O . HIS A 1 81 ? -6.711 5.555 7.16 1 95.62 81 HIS A O 1
ATOM 630 N N . PHE A 1 82 ? -7.16 6.57 5.227 1 95.19 82 PHE A N 1
ATOM 631 C CA . PHE A 1 82 ? -8.609 6.688 5.336 1 95.19 82 PHE A CA 1
ATOM 632 C C . PHE A 1 82 ? -8.992 7.531 6.547 1 95.19 82 PHE A C 1
ATOM 634 O O . PHE A 1 82 ? -10.156 7.547 6.953 1 95.19 82 PHE A O 1
ATOM 641 N N . GLU A 1 83 ? -8.07 8.242 7.082 1 95.62 83 GLU A N 1
ATOM 642 C CA . GLU A 1 83 ? -8.312 9.094 8.242 1 95.62 83 GLU A CA 1
ATOM 643 C C . GLU A 1 83 ? -8.758 10.492 7.82 1 95.62 83 GLU A C 1
ATOM 645 O O . GLU A 1 83 ? -8.344 10.992 6.773 1 95.62 83 GLU A O 1
ATOM 650 N N . THR A 1 84 ? -9.625 11.062 8.594 1 94.31 84 THR A N 1
ATOM 651 C CA . THR A 1 84 ? -9.914 12.484 8.477 1 94.31 84 THR A CA 1
ATOM 652 C C . THR A 1 84 ? -9.086 13.297 9.469 1 94.31 84 THR A C 1
ATOM 654 O O . THR A 1 84 ? -9.188 13.094 10.68 1 94.31 84 THR A O 1
ATOM 657 N N . LYS A 1 85 ? -8.289 14.125 8.969 1 96.56 85 LYS A N 1
ATOM 658 C CA . LYS A 1 85 ? -7.43 15.008 9.758 1 96.56 85 LYS A CA 1
ATOM 659 C C . LYS A 1 85 ? -7.152 16.312 9.016 1 96.56 85 LYS A C 1
ATOM 661 O O . LYS A 1 85 ? -7.105 16.328 7.781 1 96.56 85 LYS A O 1
ATOM 666 N N . TYR A 1 86 ? -7.047 17.438 9.758 1 97.81 86 TYR A N 1
ATOM 667 C CA . TYR A 1 86 ? -6.766 18.75 9.18 1 97.81 86 TYR A CA 1
ATOM 668 C C . TYR A 1 86 ? -7.828 19.125 8.156 1 97.81 86 TYR A C 1
ATOM 670 O O . TYR A 1 86 ? -7.508 19.656 7.09 1 97.81 86 TYR A O 1
ATOM 678 N N . ASN A 1 87 ? -9.055 18.75 8.469 1 97 87 ASN A N 1
ATOM 679 C CA . ASN A 1 87 ? -10.219 19.062 7.641 1 97 87 ASN A CA 1
ATOM 680 C C . ASN A 1 87 ? -10.086 18.469 6.242 1 97 87 ASN A C 1
ATOM 682 O O . ASN A 1 87 ? -10.5 19.094 5.258 1 97 87 ASN A O 1
ATOM 686 N N . TYR A 1 88 ? -9.438 17.281 6.121 1 95.94 88 TYR A N 1
ATOM 687 C CA . TYR A 1 88 ? -9.273 16.531 4.879 1 95.94 88 TYR A CA 1
ATOM 688 C C . TYR A 1 88 ? -9.438 15.039 5.125 1 95.94 88 TYR A C 1
ATOM 690 O O . TYR A 1 88 ? -8.859 14.492 6.066 1 95.94 88 TYR A O 1
ATOM 698 N N . GLN A 1 89 ? -10.234 14.422 4.309 1 93.81 89 GLN A N 1
ATOM 699 C CA . GLN A 1 89 ? -10.398 12.969 4.344 1 93.81 89 GLN A CA 1
ATOM 700 C C . GLN A 1 89 ? -9.445 12.281 3.375 1 93.81 89 GLN A C 1
ATOM 702 O O . GLN A 1 89 ? -9.555 12.453 2.158 1 93.81 89 GLN A O 1
ATOM 707 N N . ASN A 1 90 ? -8.539 11.508 3.959 1 96.31 90 ASN A N 1
ATOM 708 C CA . ASN A 1 90 ? -7.629 10.719 3.129 1 96.31 90 ASN A CA 1
ATOM 709 C C . ASN A 1 90 ? -8.336 9.531 2.486 1 96.31 90 ASN A C 1
ATOM 711 O O . ASN A 1 90 ? -8.758 8.602 3.18 1 96.31 90 ASN A O 1
ATOM 715 N N . PRO A 1 91 ? -8.391 9.531 1.188 1 94.31 91 PRO A N 1
ATOM 716 C CA . PRO A 1 91 ? -9.102 8.43 0.543 1 94.31 91 PRO A CA 1
ATOM 717 C C . PRO A 1 91 ? -8.18 7.266 0.179 1 94.31 91 PRO A C 1
ATOM 719 O O . PRO A 1 91 ? -8.641 6.258 -0.365 1 94.31 91 PRO A O 1
ATOM 722 N N . TYR A 1 92 ? -6.934 7.332 0.565 1 95.88 92 TYR A N 1
ATOM 723 C CA . TYR A 1 92 ? -5.934 6.379 0.098 1 95.88 92 TYR A CA 1
ATOM 724 C C . TYR A 1 92 ? -5.648 5.324 1.16 1 95.88 92 TYR A C 1
ATOM 726 O O . TYR A 1 92 ? -5.801 5.582 2.357 1 95.88 92 TYR A O 1
ATOM 734 N N . PRO A 1 93 ? -5.191 4.148 0.734 1 95.75 93 PRO A N 1
ATOM 735 C CA . PRO A 1 93 ? -4.82 3.105 1.693 1 95.75 93 PRO A CA 1
ATOM 736 C C . PRO A 1 93 ? -3.41 3.291 2.25 1 95.75 93 PRO A C 1
ATOM 738 O O . PRO A 1 93 ? -2.854 2.371 2.854 1 95.75 93 PRO A O 1
ATOM 741 N N . TRP A 1 94 ? -2.764 4.484 2.049 1 95.19 94 TRP A N 1
ATOM 742 C CA . TRP A 1 94 ? -1.461 4.812 2.617 1 95.19 94 TRP A CA 1
ATOM 743 C C . TRP A 1 94 ? -1.486 6.188 3.277 1 95.19 94 TRP A C 1
ATOM 745 O O . TRP A 1 94 ? -2.432 6.957 3.088 1 95.19 94 TRP A O 1
ATOM 755 N N . THR A 1 95 ? -0.474 6.387 4.027 1 95.88 95 THR A N 1
ATOM 756 C CA . THR A 1 95 ? -0.356 7.633 4.777 1 95.88 95 THR A CA 1
ATOM 757 C C . THR A 1 95 ? 0.107 8.766 3.869 1 95.88 95 THR A C 1
ATOM 759 O O . THR A 1 95 ? 0.978 8.57 3.018 1 95.88 95 THR A O 1
ATOM 762 N N . LEU A 1 96 ? -0.467 9.93 4.059 1 97.62 96 LEU A N 1
ATOM 763 C CA . LEU A 1 96 ? 0.012 11.164 3.436 1 97.62 96 LEU A CA 1
ATOM 764 C C . LEU A 1 96 ? 0.834 11.984 4.422 1 97.62 96 LEU A C 1
ATOM 766 O O . LEU A 1 96 ? 0.439 12.156 5.578 1 97.62 96 LEU A O 1
ATOM 770 N N . SER A 1 97 ? 1.968 12.5 3.979 1 97.81 97 SER A N 1
ATOM 771 C CA . SER A 1 97 ? 2.816 13.352 4.812 1 97.81 97 SER A CA 1
ATOM 772 C C . SER A 1 97 ? 2.812 14.789 4.316 1 97.81 97 SER A C 1
ATOM 774 O O . SER A 1 97 ? 2.527 15.055 3.146 1 97.81 97 SER A O 1
ATOM 776 N N . HIS A 1 98 ? 3.066 15.672 5.238 1 98.25 98 HIS A N 1
ATOM 777 C CA . HIS A 1 98 ? 3.32 17.047 4.812 1 98.25 98 HIS A CA 1
ATOM 778 C C . HIS A 1 98 ? 4.453 17.109 3.793 1 98.25 98 HIS A C 1
ATOM 780 O O . HIS A 1 98 ? 5.465 16.406 3.939 1 98.25 98 HIS A O 1
ATOM 786 N N . CYS A 1 99 ? 4.387 18.047 2.852 1 98.19 99 CYS A N 1
ATOM 787 C CA . CYS A 1 99 ? 5.305 18.078 1.721 1 98.19 99 CYS A CA 1
ATOM 788 C C . CYS A 1 99 ? 6.73 18.344 2.188 1 98.19 99 CYS A C 1
ATOM 790 O O . CYS A 1 99 ? 7.688 17.875 1.564 1 98.19 99 CYS A O 1
ATOM 792 N N . ASP A 1 100 ? 6.855 19 3.297 1 97.5 100 ASP A N 1
ATOM 793 C CA . ASP A 1 100 ? 8.188 19.219 3.844 1 97.5 100 ASP A CA 1
ATOM 794 C C . ASP A 1 100 ? 8.898 17.891 4.094 1 97.5 100 ASP A C 1
ATOM 796 O O . ASP A 1 100 ? 10.086 17.75 3.799 1 97.5 100 ASP A O 1
ATOM 800 N N . CYS A 1 101 ? 8.172 16.938 4.621 1 98 101 CYS A N 1
ATOM 801 C CA . CYS A 1 101 ? 8.758 15.641 4.965 1 98 101 CYS A CA 1
ATOM 802 C C . CYS A 1 101 ? 9.078 14.836 3.709 1 98 101 CYS A C 1
ATOM 804 O O . CYS A 1 101 ? 10.102 14.156 3.645 1 98 101 CYS A O 1
ATOM 806 N N . ASP A 1 102 ? 8.203 14.953 2.723 1 98.31 102 ASP A N 1
ATOM 807 C CA . ASP A 1 102 ? 8.477 14.242 1.475 1 98.31 102 ASP A CA 1
ATOM 808 C C . ASP A 1 102 ? 9.664 14.859 0.739 1 98.31 102 ASP A C 1
ATOM 810 O O . ASP A 1 102 ? 10.438 14.148 0.098 1 98.31 102 ASP A O 1
ATOM 814 N N . ASN A 1 103 ? 9.766 16.156 0.795 1 98.06 103 ASN A N 1
ATOM 815 C CA . ASN A 1 103 ? 10.938 16.812 0.219 1 98.06 103 ASN A CA 1
ATOM 816 C C . ASN A 1 103 ? 12.227 16.359 0.899 1 98.06 103 ASN A C 1
ATOM 818 O O . ASN A 1 103 ? 13.234 16.109 0.231 1 98.06 103 ASN A O 1
ATOM 822 N N . LYS A 1 104 ? 12.172 16.281 2.17 1 98.44 104 LYS A N 1
ATOM 823 C CA . LYS A 1 104 ? 13.336 15.812 2.912 1 98.44 104 LYS A CA 1
ATOM 824 C C . LYS A 1 104 ? 13.68 14.375 2.539 1 98.44 104 LYS A C 1
ATOM 826 O O . LYS A 1 104 ? 14.859 14.031 2.393 1 98.44 104 LYS A O 1
ATOM 831 N N . LEU A 1 105 ? 12.68 13.539 2.445 1 98.56 105 LEU A N 1
ATOM 832 C CA . LEU A 1 105 ? 12.898 12.156 2.033 1 98.56 105 LEU A CA 1
ATOM 833 C C . LEU A 1 105 ? 13.562 12.102 0.661 1 98.56 105 LEU A C 1
ATOM 835 O O . LEU A 1 105 ? 14.531 11.359 0.465 1 98.56 105 LEU A O 1
ATOM 839 N N . TYR A 1 106 ? 13.016 12.906 -0.239 1 98.06 106 TYR A N 1
ATOM 840 C CA . TYR A 1 106 ? 13.555 12.953 -1.594 1 98.06 106 TYR A CA 1
ATOM 841 C C . TYR A 1 106 ? 15.039 13.273 -1.577 1 98.06 106 TYR A C 1
ATOM 843 O O . TYR A 1 106 ? 15.844 12.547 -2.168 1 98.06 106 TYR A O 1
ATOM 851 N N . GLY A 1 107 ? 15.367 14.312 -0.916 1 98.06 107 GLY A N 1
ATOM 852 C CA . GLY A 1 107 ? 16.766 14.711 -0.838 1 98.06 107 GLY A CA 1
ATOM 853 C C . GLY A 1 107 ? 17.641 13.688 -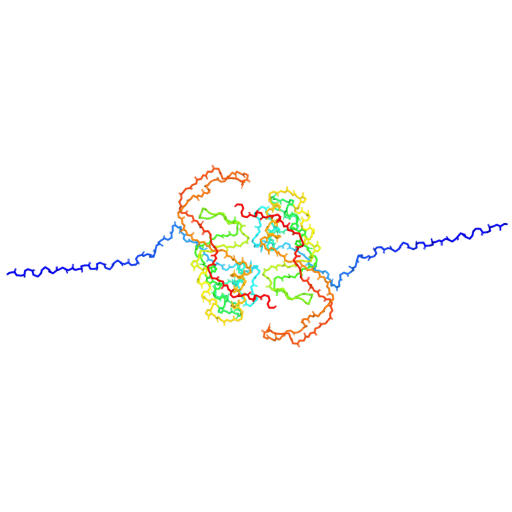0.146 1 98.06 107 GLY A C 1
ATOM 854 O O . GLY A 1 107 ? 18.781 13.453 -0.566 1 98.06 107 GLY A O 1
ATOM 855 N N . CYS A 1 108 ? 17.141 13.094 0.883 1 98.81 108 CYS A N 1
ATOM 856 C CA . CYS A 1 108 ? 17.875 12.109 1.655 1 98.81 108 CYS A CA 1
ATOM 857 C C . CYS A 1 108 ? 18.203 10.883 0.809 1 98.81 108 CYS A C 1
ATOM 859 O O . CYS A 1 108 ? 19.328 10.398 0.821 1 98.81 108 CYS A O 1
ATOM 861 N N . LEU A 1 109 ? 17.234 10.391 0.059 1 98.62 109 LEU A N 1
ATOM 862 C CA . LEU A 1 109 ? 17.438 9.219 -0.788 1 98.62 109 LEU A CA 1
ATOM 863 C C . LEU A 1 109 ? 18.406 9.531 -1.926 1 98.62 109 LEU A C 1
ATOM 865 O O . LEU A 1 109 ? 19.234 8.695 -2.287 1 98.62 109 LEU A O 1
ATOM 869 N N . LYS A 1 110 ? 18.297 10.742 -2.451 1 97.94 110 LYS A N 1
ATOM 870 C CA . LYS A 1 110 ? 19.219 11.164 -3.504 1 97.94 110 LYS A CA 1
ATOM 871 C C . LYS A 1 110 ? 20.641 11.242 -2.979 1 97.94 110 LYS A C 1
ATOM 873 O O . LYS A 1 110 ? 21.594 10.859 -3.67 1 97.94 110 LYS A O 1
ATOM 878 N N . LYS A 1 111 ? 20.797 11.727 -1.847 1 98.31 111 LYS A N 1
ATOM 879 C CA . LYS A 1 111 ? 22.125 11.859 -1.242 1 98.31 111 LYS A CA 1
ATOM 880 C C . LYS A 1 111 ? 22.719 10.492 -0.922 1 98.31 111 LYS A C 1
ATOM 882 O O . LYS A 1 111 ? 23.938 10.289 -1.06 1 98.31 111 LYS A O 1
ATOM 887 N N . ALA A 1 112 ? 21.906 9.578 -0.378 1 98.12 112 ALA A N 1
ATOM 888 C CA . ALA A 1 112 ? 22.391 8.219 -0.133 1 98.12 112 ALA A CA 1
ATOM 889 C C . ALA A 1 112 ? 22.984 7.613 -1.402 1 98.12 112 ALA A C 1
ATOM 891 O O . ALA A 1 112 ? 24.047 6.988 -1.361 1 98.12 112 ALA A O 1
ATOM 892 N N . ASN A 1 113 ? 22.234 7.711 -2.514 1 96.56 113 ASN A N 1
ATOM 893 C CA . ASN A 1 113 ? 22.719 7.359 -3.848 1 96.56 113 ASN A CA 1
ATOM 894 C C . ASN A 1 113 ? 23.203 5.914 -3.906 1 96.56 113 ASN A C 1
ATOM 896 O O . ASN A 1 113 ? 24.328 5.648 -4.34 1 96.56 113 ASN A O 1
ATOM 900 N N . THR A 1 114 ? 22.422 5.047 -3.363 1 95.31 114 THR A N 1
ATOM 901 C CA . THR A 1 114 ? 22.641 3.609 -3.451 1 95.31 114 THR A CA 1
ATOM 902 C C . THR A 1 114 ? 21.578 2.943 -4.305 1 95.31 114 THR A C 1
ATOM 904 O O . THR A 1 114 ? 20.578 3.578 -4.668 1 95.31 114 THR A O 1
ATOM 907 N N . SER A 1 115 ? 21.75 1.661 -4.68 1 93.25 115 SER A N 1
ATOM 908 C CA . SER A 1 115 ? 20.719 0.903 -5.395 1 93.25 115 SER A CA 1
ATOM 909 C C . SER A 1 115 ? 19.438 0.813 -4.586 1 93.25 115 SER A C 1
ATOM 911 O O . SER A 1 115 ? 18.344 0.97 -5.137 1 93.25 115 SER A O 1
ATOM 913 N N . ALA A 1 116 ? 19.625 0.583 -3.318 1 95.75 116 ALA A N 1
ATOM 914 C CA . ALA A 1 116 ? 18.469 0.479 -2.441 1 95.75 116 ALA A CA 1
ATOM 915 C C . ALA A 1 116 ? 17.703 1.799 -2.385 1 95.75 116 ALA A C 1
ATOM 917 O O . ALA A 1 116 ? 16.484 1.819 -2.51 1 95.75 116 ALA A O 1
ATOM 918 N N . SER A 1 117 ? 18.438 2.912 -2.162 1 98 117 SER A N 1
ATOM 919 C CA . SER A 1 117 ? 17.766 4.199 -2.068 1 98 117 SER A CA 1
ATOM 920 C C . SER A 1 117 ? 17.094 4.57 -3.389 1 98 117 SER A C 1
ATOM 922 O O . SER A 1 117 ? 16.031 5.203 -3.4 1 98 117 SER A O 1
ATOM 924 N N . ASP A 1 118 ? 17.672 4.195 -4.465 1 96.38 118 ASP A N 1
ATOM 925 C CA . ASP A 1 118 ? 17.094 4.438 -5.777 1 96.38 118 ASP A CA 1
ATOM 926 C C . ASP A 1 118 ? 15.773 3.68 -5.941 1 96.38 118 ASP A C 1
ATOM 928 O O . ASP A 1 118 ? 14.781 4.234 -6.422 1 96.38 118 ASP A O 1
ATOM 932 N N . GLU A 1 119 ? 15.773 2.416 -5.562 1 95.56 119 GLU A N 1
ATOM 933 C CA . GLU A 1 119 ? 14.555 1.615 -5.68 1 95.56 119 GLU A CA 1
ATOM 934 C C . GLU A 1 119 ? 13.445 2.164 -4.785 1 95.56 119 GLU A C 1
ATOM 936 O O . GLU A 1 119 ? 12.297 2.277 -5.215 1 95.56 119 GLU A O 1
ATOM 941 N N . VAL A 1 120 ? 13.812 2.508 -3.594 1 97.88 120 VAL A N 1
ATOM 942 C CA . VAL A 1 120 ? 12.836 3.074 -2.67 1 97.88 120 VAL A CA 1
ATOM 943 C C . VAL A 1 120 ? 12.266 4.367 -3.248 1 97.88 120 VAL A C 1
ATOM 945 O O . VAL A 1 120 ? 11.062 4.609 -3.18 1 97.88 120 VAL A O 1
ATOM 948 N N . GLY A 1 121 ? 13.125 5.195 -3.768 1 97.69 121 GLY A N 1
ATOM 949 C CA . GLY A 1 121 ? 12.672 6.414 -4.418 1 97.69 121 GLY A CA 1
ATOM 950 C C . GLY A 1 121 ? 11.719 6.156 -5.566 1 97.69 121 GLY A C 1
ATOM 951 O O . GLY A 1 121 ? 10.68 6.82 -5.68 1 97.69 121 GLY A O 1
ATOM 952 N N . LYS A 1 122 ? 12.016 5.211 -6.383 1 96.38 122 LYS A N 1
ATOM 953 C CA . LYS A 1 122 ? 11.148 4.855 -7.508 1 96.38 122 LYS A CA 1
ATOM 954 C C . LYS A 1 122 ? 9.781 4.387 -7.023 1 96.38 122 LYS A C 1
ATOM 956 O O . LYS A 1 122 ? 8.758 4.699 -7.637 1 96.38 122 LYS A O 1
ATOM 961 N N . LEU A 1 123 ? 9.844 3.619 -5.965 1 96.62 123 LEU A N 1
ATOM 962 C CA . LEU A 1 123 ? 8.594 3.088 -5.434 1 96.62 123 LEU A CA 1
ATOM 963 C C . LEU A 1 123 ? 7.734 4.203 -4.848 1 96.62 123 LEU A C 1
ATOM 965 O O . LEU A 1 123 ? 6.559 4.332 -5.199 1 96.62 123 LEU A O 1
ATOM 969 N N . PHE A 1 124 ? 8.297 5.059 -4.055 1 97.12 124 PHE A N 1
ATOM 970 C CA . PHE A 1 124 ? 7.547 6.078 -3.334 1 97.12 124 PHE A CA 1
ATOM 971 C C . PHE A 1 124 ? 7.125 7.207 -4.27 1 97.12 124 PHE A C 1
ATOM 973 O O . PHE A 1 124 ? 5.965 7.617 -4.27 1 97.12 124 PHE A O 1
ATOM 980 N N . PHE A 1 125 ? 8 7.68 -5.039 1 96.5 125 PHE A N 1
ATOM 981 C CA . PHE A 1 125 ? 7.758 8.883 -5.828 1 96.5 125 PHE A CA 1
ATOM 982 C C . PHE A 1 125 ? 7.328 8.516 -7.246 1 96.5 125 PHE A C 1
ATOM 984 O O . PHE A 1 125 ? 6.859 9.375 -7.996 1 96.5 125 PHE A O 1
ATOM 991 N N . GLY A 1 126 ? 7.461 7.324 -7.672 1 93.44 126 GLY A N 1
ATOM 992 C CA . GLY A 1 126 ? 7.105 6.867 -9.008 1 93.44 126 GLY A CA 1
ATOM 993 C C . GLY A 1 126 ? 5.918 5.926 -9.016 1 93.44 126 GLY A C 1
ATOM 994 O O . GLY A 1 126 ? 4.777 6.352 -9.227 1 93.44 126 GLY A O 1
ATOM 995 N N . LEU A 1 127 ? 6.094 4.738 -8.578 1 93.12 127 LEU A N 1
ATOM 996 C CA . LEU A 1 127 ? 5.078 3.691 -8.609 1 93.12 127 LEU A CA 1
ATOM 997 C C . LEU A 1 127 ? 3.848 4.109 -7.812 1 93.12 127 LEU A C 1
ATOM 999 O O . LEU A 1 127 ? 2.729 4.082 -8.328 1 93.12 127 LEU A O 1
ATOM 1003 N N . LEU A 1 128 ? 4.035 4.508 -6.566 1 93.31 128 LEU A N 1
ATOM 1004 C CA . LEU A 1 128 ? 2.904 4.855 -5.711 1 93.31 128 LEU A CA 1
ATOM 1005 C C . LEU A 1 128 ? 2.449 6.289 -5.973 1 93.31 128 LEU A C 1
ATOM 1007 O O . LEU A 1 128 ? 1.275 6.617 -5.777 1 93.31 128 LEU A O 1
ATOM 1011 N N . ASN A 1 129 ? 3.504 7.059 -6.359 1 92.88 129 ASN A N 1
ATOM 1012 C CA . ASN A 1 129 ? 3.215 8.461 -6.641 1 92.88 129 ASN A CA 1
ATOM 1013 C C . ASN A 1 129 ? 2.387 9.094 -5.531 1 92.88 129 ASN A C 1
ATOM 1015 O O . ASN A 1 129 ? 1.337 9.688 -5.793 1 92.88 129 ASN A O 1
ATOM 1019 N N . VAL A 1 130 ? 2.875 8.961 -4.367 1 95.62 130 VAL A N 1
ATOM 1020 C CA . VAL A 1 130 ? 2.139 9.406 -3.189 1 95.62 130 VAL A CA 1
ATOM 1021 C C . VAL A 1 130 ? 2.074 10.938 -3.166 1 95.62 130 VAL A C 1
ATOM 1023 O O . VAL A 1 130 ? 3.094 11.609 -3.322 1 95.62 130 VAL A O 1
ATOM 1026 N N . HIS A 1 131 ? 0.899 11.406 -2.992 1 96.94 131 HIS A N 1
ATOM 1027 C CA . HIS A 1 131 ? 0.728 12.852 -2.834 1 96.94 131 HIS A CA 1
ATOM 1028 C C . HIS A 1 131 ? 1.229 13.312 -1.471 1 96.94 131 HIS A C 1
ATOM 1030 O O . HIS A 1 131 ? 1.25 12.539 -0.513 1 96.94 131 HIS A O 1
ATOM 1036 N N . CYS A 1 132 ? 1.675 14.531 -1.432 1 98.25 132 CYS A N 1
ATOM 1037 C CA . CYS A 1 132 ? 1.902 15.219 -0.166 1 98.25 132 CYS A CA 1
ATOM 1038 C C . CYS A 1 132 ? 0.884 16.328 0.039 1 98.25 132 CYS A C 1
ATOM 1040 O O . CYS A 1 132 ? 0.052 16.594 -0.833 1 98.25 132 CYS A O 1
ATOM 1042 N N . PHE A 1 133 ? 0.854 16.922 1.255 1 98.44 133 PHE A N 1
ATOM 1043 C CA . PHE A 1 133 ? -0.111 17.984 1.462 1 98.44 133 PHE A CA 1
ATOM 1044 C C . PHE A 1 133 ? 0.552 19.203 2.119 1 98.44 133 PHE A C 1
ATOM 1046 O O . PHE A 1 133 ? 1.626 19.078 2.711 1 98.44 133 PHE A O 1
ATOM 1053 N N . THR A 1 134 ? -0.045 20.312 1.967 1 98.12 134 THR A N 1
ATOM 1054 C CA . THR A 1 134 ? 0.247 21.562 2.678 1 98.12 134 THR A CA 1
ATOM 1055 C C . THR A 1 134 ? -1.008 22.109 3.357 1 98.12 134 THR A C 1
ATOM 1057 O O . THR A 1 134 ? -2.113 21.625 3.107 1 98.12 134 THR A O 1
ATOM 1060 N N . PHE A 1 135 ? -0.751 23.047 4.297 1 98.19 135 PHE A N 1
ATOM 1061 C CA . PHE A 1 135 ? -1.888 23.703 4.938 1 98.19 135 PHE A CA 1
ATOM 1062 C C . PHE A 1 135 ? -2.256 24.984 4.203 1 98.19 135 PHE A C 1
ATOM 1064 O O . PHE A 1 135 ? -1.393 25.812 3.932 1 98.19 135 PHE A O 1
ATOM 1071 N N . GLN A 1 136 ? -3.537 25.078 3.877 1 97.94 136 GLN A N 1
ATOM 1072 C CA . GLN A 1 136 ? -4.062 26.266 3.211 1 97.94 136 GLN A CA 1
ATOM 1073 C C . GLN A 1 136 ? -5.449 26.625 3.744 1 97.94 136 GLN A C 1
ATOM 1075 O O . GLN A 1 136 ? -6.203 25.75 4.164 1 97.94 136 GLN A O 1
ATOM 1080 N N . GLU A 1 137 ? -5.723 27.875 3.695 1 97.44 137 GLU A N 1
ATOM 1081 C CA . GLU A 1 137 ? -7.078 28.297 4.051 1 97.44 137 GLU A CA 1
ATOM 1082 C C . GLU A 1 137 ? -8.062 27.969 2.932 1 97.44 137 GLU A C 1
ATOM 1084 O O . GLU A 1 137 ? -7.746 28.125 1.75 1 97.44 137 GLU A O 1
ATOM 1089 N N . GLY A 1 138 ? -9.32 27.406 3.33 1 97.19 138 GLY A N 1
ATOM 1090 C CA . GLY A 1 138 ? -10.344 27.109 2.344 1 97.19 138 GLY A CA 1
ATOM 1091 C C . GLY A 1 138 ? -11.586 26.484 2.949 1 97.19 138 GLY A C 1
ATOM 1092 O O . GLY A 1 138 ? -11.734 26.438 4.172 1 97.19 138 GLY A O 1
ATOM 1093 N N . GLU A 1 139 ? -12.438 26.156 2.066 1 97 139 GLU A N 1
ATOM 1094 C CA . GLU A 1 139 ? -13.664 25.469 2.492 1 97 139 GLU A CA 1
ATOM 1095 C C . GLU A 1 139 ? -13.422 23.984 2.717 1 97 139 GLU A C 1
ATOM 1097 O O . GLU A 1 139 ? -12.609 23.375 2.021 1 97 139 GLU A O 1
ATOM 1102 N N . TYR A 1 140 ? -14.039 23.391 3.682 1 96.31 140 TYR A N 1
ATOM 1103 C CA . TYR A 1 140 ? -13.984 21.969 3.938 1 96.31 140 TYR A CA 1
ATOM 1104 C C . TYR A 1 140 ? -15.312 21.438 4.461 1 96.31 140 TYR A C 1
ATOM 1106 O O . TYR A 1 140 ? -16.188 22.234 4.836 1 96.31 140 TYR A O 1
ATOM 1114 N N . CYS A 1 141 ? -15.484 20.141 4.352 1 94.38 141 CYS A N 1
ATOM 1115 C CA . CYS A 1 141 ? -16.688 19.531 4.902 1 94.38 141 CYS A CA 1
ATOM 1116 C C . CYS A 1 141 ? -16.562 19.344 6.406 1 94.38 141 CYS A C 1
ATOM 1118 O O . CYS A 1 141 ? -15.789 18.516 6.871 1 94.38 141 CYS A O 1
ATOM 1120 N N . ALA A 1 142 ? -17.375 20.062 7.156 1 94 142 ALA A N 1
ATOM 1121 C CA . ALA A 1 142 ? -17.297 20.031 8.617 1 94 142 ALA A CA 1
ATOM 1122 C C . ALA A 1 142 ? -18.078 18.859 9.188 1 94 142 ALA A C 1
ATOM 1124 O O . ALA A 1 142 ? -17.734 18.328 10.25 1 94 142 ALA A O 1
ATOM 1125 N N . LYS A 1 143 ? -19.188 18.578 8.516 1 93.06 143 LYS A N 1
ATOM 1126 C CA . LYS A 1 143 ? -20.031 17.469 8.922 1 93.06 143 LYS A CA 1
ATOM 1127 C C . LYS A 1 143 ? -20.547 16.688 7.707 1 93.06 143 LYS A C 1
ATOM 1129 O O . LYS A 1 143 ? -21.188 17.281 6.824 1 93.06 143 LYS A O 1
ATOM 1134 N N . SER A 1 144 ? -20.109 15.414 7.684 1 87.94 144 SER A N 1
ATOM 1135 C CA . SER A 1 144 ? -20.625 14.57 6.605 1 87.94 144 SER A CA 1
ATOM 1136 C C . SER A 1 144 ? -21.969 13.945 6.973 1 87.94 144 SER A C 1
ATOM 1138 O O . SER A 1 144 ? -22.234 13.688 8.148 1 87.94 144 SER A O 1
ATOM 1140 N N . HIS A 1 145 ? -22.75 13.742 5.969 1 87.81 145 HIS A N 1
ATOM 1141 C CA . HIS A 1 145 ? -23.984 13.016 6.191 1 87.81 145 HIS A CA 1
ATOM 1142 C C . HIS A 1 145 ? -23.719 11.617 6.742 1 87.81 145 HIS A C 1
ATOM 1144 O O . HIS A 1 145 ? -22.672 11.031 6.461 1 87.81 145 HIS A O 1
ATOM 1150 N N . PHE A 1 146 ? -24.625 11.133 7.43 1 82.31 146 PHE A N 1
ATOM 1151 C CA . PHE A 1 146 ? -24.453 9.82 8.039 1 82.31 146 PHE A CA 1
ATOM 1152 C C . PHE A 1 146 ? -24.156 8.766 6.977 1 82.31 146 PHE A C 1
ATOM 1154 O O . PHE A 1 146 ? -23.469 7.781 7.246 1 82.31 146 PHE A O 1
ATOM 1161 N N . SER A 1 147 ? -24.734 9.07 5.719 1 75.88 147 SER A N 1
ATOM 1162 C CA . SER A 1 147 ? -24.516 8.141 4.617 1 75.88 147 SER A CA 1
ATOM 1163 C C . SER A 1 147 ? -23.062 8.211 4.125 1 75.88 147 SER A C 1
ATOM 1165 O O . SER A 1 147 ? -22.609 7.324 3.408 1 75.88 147 SER A O 1
ATOM 1167 N N . GLY A 1 148 ? -22.375 9.242 4.441 1 74.81 148 GLY A N 1
ATOM 1168 C CA . GLY A 1 148 ? -21.016 9.453 3.959 1 74.81 148 GLY A CA 1
ATOM 1169 C C . GLY A 1 148 ? -20.969 9.922 2.518 1 74.81 148 GLY A C 1
ATOM 1170 O O . GLY A 1 148 ? -19.891 10.102 1.957 1 74.81 148 GLY A O 1
ATOM 1171 N N . LEU A 1 149 ? -22.156 10.211 1.998 1 77.06 149 LEU A N 1
ATOM 1172 C CA . LEU A 1 149 ? -22.219 10.414 0.555 1 77.06 149 LEU A CA 1
ATOM 1173 C C . LEU A 1 149 ? -22.188 11.898 0.217 1 77.06 149 LEU A C 1
ATOM 1175 O O . LEU A 1 149 ? -21.906 12.281 -0.921 1 77.06 149 LEU A O 1
ATOM 1179 N N . TYR A 1 150 ? -22.516 12.688 1.243 1 85 150 TYR A N 1
ATOM 1180 C CA . TYR A 1 150 ? -22.469 14.109 0.929 1 85 150 TYR A CA 1
ATOM 1181 C C . TYR A 1 150 ? -22.172 14.938 2.174 1 85 150 TYR A C 1
ATOM 1183 O O . TYR A 1 150 ? -22.312 14.445 3.299 1 85 150 TYR A O 1
ATOM 1191 N N . CYS A 1 151 ? -21.703 16.094 1.961 1 91.5 151 CYS A N 1
ATOM 1192 C CA . CYS A 1 151 ? -21.344 17.031 3.027 1 91.5 151 CYS A CA 1
ATOM 1193 C C . CYS A 1 151 ? -22.578 17.734 3.564 1 91.5 151 CYS A C 1
ATOM 1195 O O . CYS A 1 151 ? -23.297 18.406 2.814 1 91.5 151 CYS A O 1
ATOM 1197 N N . GLU A 1 152 ? -22.859 17.688 4.82 1 94.62 152 GLU A N 1
ATOM 1198 C CA . GLU A 1 152 ? -24.016 18.312 5.445 1 94.62 152 GLU A CA 1
ATOM 1199 C C . GLU A 1 152 ? -23.719 19.75 5.852 1 94.62 152 GLU A C 1
ATOM 1201 O O . GLU A 1 152 ? -24.578 20.641 5.727 1 94.62 152 GLU A O 1
ATOM 1206 N N . GLU A 1 153 ? -22.547 19.906 6.34 1 95.5 153 GLU A N 1
ATOM 1207 C CA . GLU A 1 153 ? -22.156 21.234 6.789 1 95.5 153 GLU A CA 1
ATOM 1208 C C . GLU A 1 153 ? -20.766 21.594 6.273 1 95.5 153 GLU A C 1
ATOM 1210 O O . GLU A 1 153 ? -19.828 20.797 6.375 1 95.5 153 GLU A O 1
ATOM 1215 N N . LYS A 1 154 ? -20.703 22.812 5.758 1 95.69 154 LYS A N 1
ATOM 1216 C CA . LYS A 1 154 ? -19.422 23.297 5.258 1 95.69 154 LYS A CA 1
ATOM 1217 C C . LYS A 1 154 ? -18.75 24.203 6.285 1 95.69 154 LYS A C 1
ATOM 1219 O O . LYS A 1 154 ? -19.422 24.844 7.098 1 95.69 154 LYS A O 1
ATOM 1224 N N . GLY A 1 155 ? -17.5 24.109 6.316 1 96.5 155 GLY A N 1
ATOM 1225 C CA . GLY A 1 155 ? -16.672 25.016 7.105 1 96.5 155 GLY A CA 1
ATOM 1226 C C . GLY A 1 155 ? -15.625 25.734 6.285 1 96.5 155 GLY A C 1
ATOM 1227 O O . GLY A 1 155 ? -15.453 25.438 5.098 1 96.5 155 GLY A O 1
ATOM 1228 N N . TYR A 1 156 ? -15.023 26.828 6.941 1 97 156 TYR A N 1
ATOM 1229 C CA . TYR A 1 156 ? -13.938 27.562 6.316 1 97 156 TYR A CA 1
ATOM 1230 C C . TYR A 1 156 ? -12.781 27.766 7.285 1 97 156 TYR A C 1
ATOM 1232 O O . TYR A 1 156 ? -12.992 28.094 8.453 1 97 156 TYR A O 1
ATOM 1240 N N . GLY A 1 157 ? -11.562 27.438 6.859 1 97.44 157 GLY A N 1
ATOM 1241 C CA . GLY A 1 157 ? -10.359 27.594 7.664 1 97.44 157 GLY A CA 1
ATOM 1242 C C . GLY A 1 157 ? -9.18 26.797 7.137 1 97.44 157 GLY A C 1
ATOM 1243 O O . GLY A 1 157 ? -9.133 26.453 5.953 1 97.44 157 GLY A O 1
ATOM 1244 N N . GLU A 1 158 ? -8.195 26.672 8.047 1 98 158 GLU A N 1
ATOM 1245 C CA . GLU A 1 158 ? -7.012 25.906 7.672 1 98 158 GLU A CA 1
ATOM 1246 C C . GLU A 1 158 ? -7.367 24.453 7.402 1 98 158 GLU A C 1
ATOM 1248 O O . GLU A 1 158 ? -8.148 23.844 8.141 1 98 158 GLU A O 1
ATOM 1253 N N . ARG A 1 159 ? -6.797 23.938 6.316 1 98.31 159 ARG A N 1
ATOM 1254 C CA . ARG A 1 159 ? -7.016 22.531 5.969 1 98.31 159 ARG A CA 1
ATOM 1255 C C . ARG A 1 159 ? -5.828 21.969 5.188 1 98.31 159 ARG A C 1
ATOM 1257 O O . ARG A 1 159 ? -5.02 22.719 4.648 1 98.31 159 ARG A O 1
ATOM 1264 N N . ALA A 1 160 ? -5.805 20.688 5.137 1 98.5 160 ALA A N 1
ATOM 1265 C CA . ALA A 1 160 ? -4.828 20.031 4.273 1 98.5 160 ALA A CA 1
ATOM 1266 C C . ALA A 1 160 ? -5.273 20.078 2.814 1 98.5 160 ALA A C 1
ATOM 1268 O O . ALA A 1 160 ? -6.438 19.797 2.508 1 98.5 160 ALA A O 1
ATOM 1269 N N . VAL A 1 161 ? -4.379 20.453 1.989 1 98.12 161 VAL A N 1
ATOM 1270 C CA . VAL A 1 161 ? -4.582 20.406 0.545 1 98.12 161 VAL A CA 1
ATOM 1271 C C . VAL A 1 161 ? -3.502 19.547 -0.104 1 98.12 161 VAL A C 1
ATOM 1273 O O . VAL A 1 161 ? -2.309 19.828 0.025 1 98.12 161 VAL A O 1
ATOM 1276 N N . THR A 1 162 ? -3.965 18.531 -0.8 1 97.75 162 THR A N 1
ATOM 1277 C CA . THR A 1 162 ? -3.02 17.578 -1.371 1 97.75 162 THR A CA 1
ATOM 1278 C C . THR A 1 162 ? -2.543 18.047 -2.742 1 97.75 162 THR A C 1
ATOM 1280 O O . THR A 1 162 ? -3.229 18.828 -3.414 1 97.75 162 THR A O 1
ATOM 1283 N N . GLN A 1 163 ? -1.349 17.609 -3.078 1 96.75 163 GLN A N 1
ATOM 1284 C CA . GLN A 1 163 ? -0.76 17.891 -4.383 1 96.75 163 GLN A CA 1
ATOM 1285 C C . GLN A 1 163 ? 0.192 16.781 -4.812 1 96.75 163 GLN A C 1
ATOM 1287 O O . GLN A 1 163 ? 0.709 16.047 -3.977 1 96.75 163 GLN A O 1
ATOM 1292 N N . THR A 1 164 ? 0.311 16.734 -6.109 1 93.75 164 THR A N 1
ATOM 1293 C CA . THR A 1 164 ? 1.354 15.867 -6.629 1 93.75 164 THR A CA 1
ATOM 1294 C C . THR A 1 164 ? 2.734 16.344 -6.191 1 93.75 164 THR A C 1
ATOM 1296 O O . THR A 1 164 ? 3.004 17.547 -6.18 1 93.75 164 THR A O 1
ATOM 1299 N N . PHE A 1 165 ? 3.482 15.367 -5.84 1 90.19 165 PHE A N 1
ATOM 1300 C CA . PHE A 1 165 ? 4.848 15.758 -5.504 1 90.19 165 PHE A CA 1
ATOM 1301 C C . PHE A 1 165 ? 5.559 16.344 -6.715 1 90.19 165 PHE A C 1
ATOM 1303 O O . PHE A 1 165 ? 5.457 15.805 -7.82 1 90.19 165 PHE A O 1
ATOM 1310 N N . PRO A 1 166 ? 6.258 17.391 -6.445 1 84.75 166 PRO A N 1
ATOM 1311 C CA . PRO A 1 166 ? 6.715 18.172 -7.594 1 84.75 166 PRO A CA 1
ATOM 1312 C C . PRO A 1 166 ? 7.902 17.531 -8.312 1 84.75 166 PRO A C 1
ATOM 1314 O O . PRO A 1 166 ? 8.203 17.891 -9.453 1 84.75 166 PRO A O 1
ATOM 1317 N N . HIS A 1 167 ? 8.625 16.625 -7.66 1 83.75 167 HIS A N 1
ATOM 1318 C CA . HIS A 1 167 ? 9.812 16.047 -8.289 1 83.75 167 HIS A CA 1
ATOM 1319 C C . HIS A 1 167 ? 9.555 14.609 -8.734 1 83.75 167 HIS A C 1
ATOM 1321 O O . HIS A 1 167 ? 8.891 13.844 -8.031 1 83.75 167 HIS A O 1
ATOM 1327 N N . GLN A 1 168 ? 9.906 14.305 -9.938 1 83.38 168 GLN A N 1
ATOM 1328 C CA . GLN A 1 168 ? 9.812 12.938 -10.438 1 83.38 168 GLN A CA 1
ATOM 1329 C C . GLN A 1 168 ? 11.102 12.164 -10.164 1 83.38 168 GLN A C 1
ATOM 1331 O O . GLN A 1 168 ? 12.195 12.727 -10.258 1 83.38 168 GLN A O 1
ATOM 1336 N N . TRP A 1 169 ? 10.742 10.891 -9.688 1 88.06 169 TRP A N 1
ATOM 1337 C CA . TRP A 1 169 ? 11.906 10.031 -9.539 1 88.06 169 TRP A CA 1
ATOM 1338 C C . TRP A 1 169 ? 12.312 9.43 -10.875 1 88.06 169 TRP A C 1
ATOM 1340 O O . TRP A 1 169 ? 11.461 9.141 -11.727 1 88.06 169 TRP A O 1
ATOM 1350 N N . GLY A 1 170 ? 13.273 9.664 -11.656 1 65.88 170 GLY A N 1
ATOM 1351 C CA . GLY A 1 170 ? 13.727 9.078 -12.906 1 65.88 170 GLY A CA 1
ATOM 1352 C C . GLY A 1 170 ? 12.93 7.848 -13.312 1 65.88 170 GLY A C 1
ATOM 1353 O O . GLY A 1 170 ? 12.18 7.293 -12.5 1 65.88 170 GLY A O 1
ATOM 1354 N N . GLU A 1 171 ? 12.633 7.555 -14.594 1 58.69 171 GLU A N 1
ATOM 1355 C CA . GLU A 1 171 ? 11.695 6.691 -15.312 1 58.69 171 GLU A CA 1
ATOM 1356 C C . GLU A 1 171 ? 11.688 5.285 -14.719 1 58.69 171 GLU A C 1
ATOM 1358 O O . GLU A 1 171 ? 10.656 4.609 -14.727 1 58.69 171 GLU A O 1
ATOM 1363 N N . ASP A 1 172 ? 12.82 4.309 -14.711 1 50.91 172 ASP A N 1
ATOM 1364 C CA . ASP A 1 172 ? 12.672 2.889 -15.008 1 50.91 172 ASP A CA 1
ATOM 1365 C C . ASP A 1 172 ? 12.523 2.068 -13.734 1 50.91 172 ASP A C 1
ATOM 1367 O O . ASP A 1 172 ? 13.43 2.023 -12.906 1 50.91 172 ASP A O 1
ATOM 1371 N N . ILE A 1 173 ? 11.578 2.137 -13.109 1 47.25 173 ILE A N 1
ATOM 1372 C CA . ILE A 1 173 ? 11.555 1.155 -12.031 1 47.25 173 ILE A CA 1
ATOM 1373 C C . ILE A 1 173 ? 11.797 -0.242 -12.594 1 47.25 173 ILE A C 1
ATOM 1375 O O . ILE A 1 173 ? 12.547 -1.03 -12.023 1 47.25 173 ILE A O 1
ATOM 1379 N N . LEU A 1 174 ? 10.711 -0.876 -13.344 1 43.47 174 LEU A N 1
ATOM 1380 C CA . LEU A 1 174 ? 10.742 -2.271 -13.766 1 43.47 174 LEU A CA 1
ATOM 1381 C C . LEU A 1 174 ? 11.773 -2.48 -14.875 1 43.47 174 LEU A C 1
ATOM 1383 O O . LEU A 1 174 ? 11.625 -1.941 -15.969 1 43.47 174 LEU A O 1
ATOM 1387 N N . GLY A 1 175 ? 13.078 -2.307 -14.555 1 30.75 175 GLY A N 1
ATOM 1388 C CA . GLY A 1 175 ? 14.07 -2.77 -15.516 1 30.75 175 GLY A CA 1
ATOM 1389 C C . GLY A 1 175 ? 13.703 -4.086 -16.172 1 30.75 175 GLY A C 1
ATOM 1390 O O . GLY A 1 175 ? 13 -4.906 -15.57 1 30.75 175 GLY A O 1
ATOM 1391 N N . MET B 1 1 ? -31.938 -58.938 -47.531 1 27.91 1 MET B N 1
ATOM 1392 C CA . MET B 1 1 ? -31.812 -59.031 -46.062 1 27.91 1 MET B CA 1
ATOM 1393 C C . MET B 1 1 ? -30.688 -58.125 -45.562 1 27.91 1 MET B C 1
ATOM 1395 O O . MET B 1 1 ? -29.516 -58.375 -45.844 1 27.91 1 MET B O 1
ATOM 1399 N N . ASP B 1 2 ? -30.922 -56.719 -45.656 1 24.36 2 ASP B N 1
ATOM 1400 C CA . ASP B 1 2 ? -30.078 -55.531 -45.625 1 24.36 2 ASP B CA 1
ATOM 1401 C C . ASP B 1 2 ? -29.5 -55.312 -44.219 1 24.36 2 ASP B C 1
ATOM 1403 O O . ASP B 1 2 ? -30.25 -55.094 -43.25 1 24.36 2 ASP B O 1
ATOM 1407 N N . VAL B 1 3 ? -28.484 -56.094 -43.844 1 30.17 3 VAL B N 1
ATOM 1408 C CA . VAL B 1 3 ? -27.844 -56.094 -42.531 1 30.17 3 VAL B CA 1
ATOM 1409 C C . VAL B 1 3 ? -27.328 -54.688 -42.219 1 30.17 3 VAL B C 1
ATOM 1411 O O . VAL B 1 3 ? -26.453 -54.156 -42.938 1 30.17 3 VAL B O 1
ATOM 1414 N N . GLN B 1 4 ? -28.25 -53.75 -41.812 1 27.59 4 GLN B N 1
ATOM 1415 C CA . GLN B 1 4 ? -27.922 -52.406 -41.344 1 27.59 4 GLN B CA 1
ATOM 1416 C C . GLN B 1 4 ? -26.844 -52.438 -40.25 1 27.59 4 GLN B C 1
ATOM 1418 O O . GLN B 1 4 ? -27.031 -53.094 -39.219 1 27.59 4 GLN B O 1
ATOM 1423 N N . VAL B 1 5 ? -25.578 -52.375 -40.625 1 33.91 5 VAL B N 1
ATOM 1424 C CA . VAL B 1 5 ? -24.359 -52.25 -39.812 1 33.91 5 VAL B CA 1
ATOM 1425 C C . VAL B 1 5 ? -24.516 -51.125 -38.812 1 33.91 5 VAL B C 1
ATOM 1427 O O . VAL B 1 5 ? -24.75 -49.969 -39.188 1 33.91 5 VAL B O 1
ATOM 1430 N N . LYS B 1 6 ? -25.094 -51.375 -37.656 1 30.81 6 LYS B N 1
ATOM 1431 C CA . LYS B 1 6 ? -25.172 -50.531 -36.438 1 30.81 6 LYS B CA 1
ATOM 1432 C C . LYS B 1 6 ? -23.797 -50 -36.094 1 30.81 6 LYS B C 1
ATOM 1434 O O . LYS B 1 6 ? -22.922 -50.719 -35.656 1 30.81 6 LYS B O 1
ATOM 1439 N N . ASN B 1 7 ? -23.203 -49.125 -36.938 1 25.11 7 ASN B N 1
ATOM 1440 C CA . ASN B 1 7 ? -21.984 -48.406 -36.531 1 25.11 7 ASN B CA 1
ATOM 1441 C C . ASN B 1 7 ? -22.156 -47.75 -35.188 1 25.11 7 ASN B C 1
ATOM 1443 O O . ASN B 1 7 ? -22.969 -46.812 -35.031 1 25.11 7 ASN B O 1
ATOM 1447 N N . TYR B 1 8 ? -22.188 -48.5 -34.062 1 26.55 8 TYR B N 1
ATOM 1448 C CA . TYR B 1 8 ? -22.141 -47.969 -32.719 1 26.55 8 TYR B CA 1
ATOM 1449 C C . TYR B 1 8 ? -21 -46.969 -32.562 1 26.55 8 TYR B C 1
ATOM 1451 O O . TYR B 1 8 ? -19.828 -47.312 -32.688 1 26.55 8 TYR B O 1
ATOM 1459 N N . LEU B 1 9 ? -21.172 -45.688 -33.156 1 27.05 9 LEU B N 1
ATOM 1460 C CA . LEU B 1 9 ? -20.266 -44.594 -32.875 1 27.05 9 LEU B CA 1
ATOM 1461 C C . LEU B 1 9 ? -20.016 -44.438 -31.375 1 27.05 9 LEU B C 1
ATOM 1463 O O . LEU B 1 9 ? -20.953 -44.219 -30.594 1 27.05 9 LEU B O 1
ATOM 1467 N N . ASN B 1 10 ? -19.219 -45.281 -30.75 1 27.23 10 ASN B N 1
ATOM 1468 C CA . ASN B 1 10 ? -18.672 -45.062 -29.406 1 27.23 10 ASN B CA 1
ATOM 1469 C C . ASN B 1 10 ? -18.188 -43.625 -29.203 1 27.23 10 ASN B C 1
ATOM 1471 O O . ASN B 1 10 ? -17.141 -43.25 -29.734 1 27.23 10 ASN B O 1
ATOM 1475 N N . THR B 1 11 ? -19.047 -42.594 -29.266 1 32.28 11 THR B N 1
ATOM 1476 C CA . THR B 1 11 ? -18.625 -41.25 -28.859 1 32.28 11 THR B CA 1
ATOM 1477 C C . THR B 1 11 ? -18.016 -41.281 -27.469 1 32.28 11 THR B C 1
ATOM 1479 O O . THR B 1 11 ? -18.719 -41.531 -26.469 1 32.28 11 THR B O 1
ATOM 1482 N N . LYS B 1 12 ? -16.828 -41.812 -27.281 1 31.34 12 LYS B N 1
ATOM 1483 C CA . LYS B 1 12 ? -16.062 -41.531 -26.078 1 31.34 12 LYS B CA 1
ATOM 1484 C C . LYS B 1 12 ? -16.219 -40.062 -25.656 1 31.34 12 LYS B C 1
ATOM 1486 O O . LYS B 1 12 ? -15.984 -39.156 -26.453 1 31.34 12 LYS B O 1
ATOM 1491 N N . ASN B 1 13 ? -17.109 -39.719 -24.766 1 33.03 13 ASN B N 1
ATOM 1492 C CA . ASN B 1 13 ? -17.188 -38.5 -23.984 1 33.03 13 ASN B CA 1
ATOM 1493 C C . ASN B 1 13 ? -15.812 -38.031 -23.547 1 33.03 13 ASN B C 1
ATOM 1495 O O . ASN B 1 13 ? -15.125 -38.719 -22.781 1 33.03 13 ASN B O 1
ATOM 1499 N N . ARG B 1 14 ? -14.945 -37.438 -24.328 1 35.12 14 ARG B N 1
ATOM 1500 C CA . ARG B 1 14 ? -13.789 -36.656 -23.875 1 35.12 14 ARG B CA 1
ATOM 1501 C C . ARG B 1 14 ? -14.109 -35.875 -22.609 1 35.12 14 ARG B C 1
ATOM 1503 O O . ARG B 1 14 ? -14.984 -35 -22.609 1 35.12 14 ARG B O 1
ATOM 1510 N N . ARG B 1 15 ? -14.164 -36.406 -21.438 1 36.16 15 ARG B N 1
ATOM 1511 C CA . ARG B 1 15 ? -14.086 -35.781 -20.125 1 36.16 15 ARG B CA 1
ATOM 1512 C C . ARG B 1 15 ? -13.25 -34.5 -20.188 1 36.16 15 ARG B C 1
ATOM 1514 O O . ARG B 1 15 ? -12.195 -34.469 -20.812 1 36.16 15 ARG B O 1
ATOM 1521 N N . ASP B 1 16 ? -13.844 -33.312 -20.094 1 37.06 16 ASP B N 1
ATOM 1522 C CA . ASP B 1 16 ? -13.359 -32 -19.734 1 37.06 16 ASP B CA 1
ATOM 1523 C C . ASP B 1 16 ? -12.32 -32.062 -18.625 1 37.06 16 ASP B C 1
ATOM 1525 O O . ASP B 1 16 ? -12.672 -32.031 -17.438 1 37.06 16 ASP B O 1
ATOM 1529 N N . SER B 1 17 ? -11.438 -33.062 -18.547 1 38.5 17 SER B N 1
ATOM 1530 C CA . SER B 1 17 ? -10.281 -33.094 -17.656 1 38.5 17 SER B CA 1
ATOM 1531 C C . SER B 1 17 ? -9.57 -31.75 -17.625 1 38.5 17 SER B C 1
ATOM 1533 O O . SER B 1 17 ? -8.438 -31.656 -17.156 1 38.5 17 SER B O 1
ATOM 1535 N N . ASN B 1 18 ? -9.969 -30.75 -18.391 1 38.34 18 ASN B N 1
ATOM 1536 C CA . ASN B 1 18 ? -9.039 -29.625 -18.344 1 38.34 18 ASN B CA 1
ATOM 1537 C C . ASN B 1 18 ? -8.875 -29.094 -16.922 1 38.34 18 ASN B C 1
ATOM 1539 O O . ASN B 1 18 ? -8.914 -27.891 -16.688 1 38.34 18 ASN B O 1
ATOM 1543 N N . SER B 1 19 ? -9.508 -29.609 -15.977 1 46 19 SER B N 1
ATOM 1544 C CA . SER B 1 19 ? -9.055 -29.016 -14.719 1 46 19 SER B CA 1
ATOM 1545 C C . SER B 1 19 ? -7.531 -28.969 -14.641 1 46 19 SER B C 1
ATOM 1547 O O . SER B 1 19 ? -6.898 -29.969 -14.258 1 46 19 SER B O 1
ATOM 1549 N N . SER B 1 20 ? -6.73 -28.516 -15.641 1 56.94 20 SER B N 1
ATOM 1550 C CA . SER B 1 20 ? -5.293 -28.438 -15.867 1 56.94 20 SER B CA 1
ATOM 1551 C C . SER B 1 20 ? -4.539 -28.141 -14.578 1 56.94 20 SER B C 1
ATOM 1553 O O . SER B 1 20 ? -4.824 -27.156 -13.898 1 56.94 20 SER B O 1
ATOM 1555 N N . GLU B 1 21 ? -4.102 -29.188 -13.859 1 81.44 21 GLU B N 1
ATOM 1556 C CA . GLU B 1 21 ? -3.225 -29.156 -12.688 1 81.44 21 GLU B CA 1
ATOM 1557 C C . GLU B 1 21 ? -2.188 -28.031 -12.805 1 81.44 21 GLU B C 1
ATOM 1559 O O . GLU B 1 21 ? -1.527 -27.906 -13.844 1 81.44 21 GLU B O 1
ATOM 1564 N N . LYS B 1 22 ? -2.311 -27.031 -11.938 1 90.19 22 LYS B N 1
ATOM 1565 C CA . LYS B 1 22 ? -1.307 -25.969 -11.906 1 90.19 22 LYS B CA 1
ATOM 1566 C C . LYS B 1 22 ? 0.094 -26.547 -11.719 1 90.19 22 LYS B C 1
ATOM 1568 O O . LYS B 1 22 ? 0.263 -27.578 -11.086 1 90.19 22 LYS B O 1
ATOM 1573 N N . PRO B 1 23 ? 1.01 -26.016 -12.32 1 95.75 23 PRO B N 1
ATOM 1574 C CA . PRO B 1 23 ? 2.365 -26.562 -12.344 1 95.75 23 PRO B CA 1
ATOM 1575 C C . PRO B 1 23 ? 3.07 -26.438 -10.992 1 95.75 23 PRO B C 1
ATOM 1577 O O . PRO B 1 23 ? 4.129 -27.047 -10.789 1 95.75 23 PRO B O 1
ATOM 1580 N N 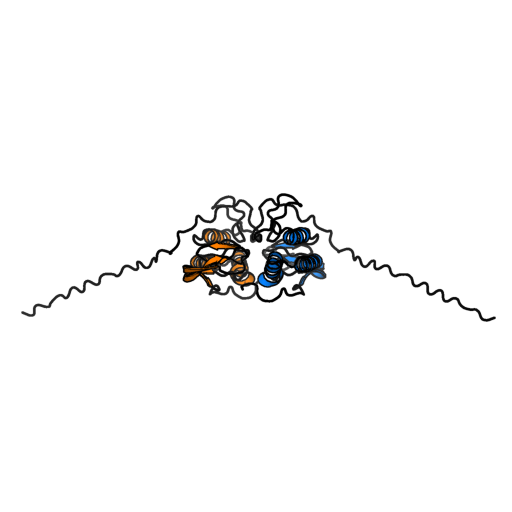. PHE B 1 24 ? 2.555 -25.641 -10.125 1 96.62 24 PHE B N 1
ATOM 1581 C CA . PHE B 1 24 ? 3.135 -25.469 -8.797 1 96.62 24 PHE B CA 1
ATOM 1582 C C . PHE B 1 24 ? 2.145 -25.891 -7.719 1 96.62 24 PHE B C 1
ATOM 1584 O O . PHE B 1 24 ? 0.931 -25.844 -7.934 1 96.62 24 PHE B O 1
ATOM 1591 N N . ALA B 1 25 ? 2.697 -26.312 -6.59 1 94.69 25 ALA B N 1
ATOM 1592 C CA . ALA B 1 25 ? 1.841 -26.656 -5.461 1 94.69 25 ALA B CA 1
ATOM 1593 C C . ALA B 1 25 ? 1.184 -25.422 -4.867 1 94.69 25 ALA B C 1
ATOM 1595 O O . ALA B 1 25 ? 1.809 -24.359 -4.781 1 94.69 25 ALA B O 1
ATOM 1596 N N . PRO B 1 26 ? -0.03 -25.562 -4.516 1 94.75 26 PRO B N 1
ATOM 1597 C CA . PRO B 1 26 ? -0.68 -24.422 -3.863 1 94.75 26 PRO B CA 1
ATOM 1598 C C . PRO B 1 26 ? -0.053 -24.078 -2.514 1 94.75 26 PRO B C 1
ATOM 1600 O O . PRO B 1 26 ? 0.594 -24.922 -1.896 1 94.75 26 PRO B O 1
ATOM 1603 N N . GLU B 1 27 ? -0.199 -22.766 -2.15 1 91.19 27 GLU B N 1
ATOM 1604 C CA . GLU B 1 27 ? 0.322 -22.266 -0.876 1 91.19 27 GLU B CA 1
ATOM 1605 C C . GLU B 1 27 ? -0.708 -22.438 0.239 1 91.19 27 GLU B C 1
ATOM 1607 O O . GLU B 1 27 ? -1.906 -22.547 -0.027 1 91.19 27 GLU B O 1
ATOM 1612 N N . LYS B 1 28 ? -0.045 -22.562 1.441 1 79.25 28 LYS B N 1
ATOM 1613 C CA . LYS B 1 28 ? -0.93 -22.422 2.594 1 79.25 28 LYS B CA 1
ATOM 1614 C C . LYS B 1 28 ? -1.35 -20.969 2.791 1 79.25 28 LYS B C 1
ATOM 1616 O O . LYS B 1 28 ? -0.514 -20.062 2.74 1 79.25 28 LYS B O 1
ATOM 1621 N N . THR B 1 29 ? -2.604 -20.75 2.721 1 74.38 29 THR B N 1
ATOM 1622 C CA . THR B 1 29 ? -3.029 -19.375 2.508 1 74.38 29 THR B CA 1
ATOM 1623 C C . THR B 1 29 ? -3.652 -18.797 3.777 1 74.38 29 THR B C 1
ATOM 1625 O O . THR B 1 29 ? -3.822 -19.5 4.77 1 74.38 29 THR B O 1
ATOM 1628 N N . GLY B 1 30 ? -3.934 -17.438 3.812 1 64 30 GLY B N 1
ATOM 1629 C CA . GLY B 1 30 ? -4.617 -16.328 4.453 1 64 30 GLY B CA 1
ATOM 1630 C C . GLY B 1 30 ? -4.996 -16.609 5.895 1 64 30 GLY B C 1
ATOM 1631 O O . GLY B 1 30 ? -6.172 -16.797 6.211 1 64 30 GLY B O 1
ATOM 1632 N N . GLU B 1 31 ? -4.02 -16.734 6.664 1 77.06 31 GLU B N 1
ATOM 1633 C CA . GLU B 1 31 ? -4.344 -16.859 8.078 1 77.06 31 GLU B CA 1
ATOM 1634 C C . GLU B 1 31 ? -4.543 -15.492 8.719 1 77.06 31 GLU B C 1
ATOM 1636 O O . GLU B 1 31 ? -3.961 -14.5 8.273 1 77.06 31 GLU B O 1
ATOM 1641 N N . PRO B 1 32 ? -5.504 -15.523 9.672 1 79.25 32 PRO B N 1
ATOM 1642 C CA . PRO B 1 32 ? -5.621 -14.266 10.422 1 79.25 32 PRO B CA 1
ATOM 1643 C C . PRO B 1 32 ? -4.293 -13.812 11.023 1 79.25 32 PRO B C 1
ATOM 1645 O O . PRO B 1 32 ? -3.531 -14.633 11.547 1 79.25 32 PRO B O 1
ATOM 1648 N N . GLU B 1 33 ? -3.982 -12.625 10.711 1 75.44 33 GLU B N 1
ATOM 1649 C CA . GLU B 1 33 ? -2.703 -12.109 11.188 1 75.44 33 GLU B CA 1
ATOM 1650 C C . GLU B 1 33 ? -2.889 -11.219 12.414 1 75.44 33 GLU B C 1
ATOM 1652 O O . GLU B 1 33 ? -1.924 -10.914 13.117 1 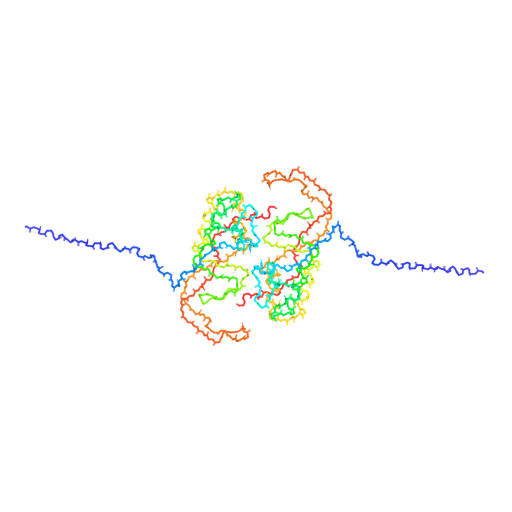75.44 33 GLU B O 1
ATOM 1657 N N . GLY B 1 34 ? -4.078 -11.031 12.867 1 68.62 34 GLY B N 1
ATOM 1658 C CA . GLY B 1 34 ? -4.383 -10.336 14.117 1 68.62 34 GLY B CA 1
ATOM 1659 C C . GLY B 1 34 ? -3.957 -8.883 14.109 1 68.62 34 GLY B C 1
ATOM 1660 O O . GLY B 1 34 ? -3.271 -8.43 15.023 1 68.62 34 GLY B O 1
ATOM 1661 N N . GLY B 1 35 ? -4.34 -8.047 13.266 1 69.5 35 GLY B N 1
ATOM 1662 C CA . GLY B 1 35 ? -4.066 -6.617 13.344 1 69.5 35 GLY B CA 1
ATOM 1663 C C . GLY B 1 35 ? -2.844 -6.199 12.547 1 69.5 35 GLY B C 1
ATOM 1664 O O . GLY B 1 35 ? -2.33 -5.09 12.727 1 69.5 35 GLY B O 1
ATOM 1665 N N . LEU B 1 36 ? -2.357 -6.922 11.797 1 77.81 36 LEU B N 1
ATOM 1666 C CA . LEU B 1 36 ? -1.146 -6.637 11.039 1 77.81 36 LEU B CA 1
ATOM 1667 C C . LEU B 1 36 ? -1.488 -6.031 9.68 1 77.81 36 LEU B C 1
ATOM 1669 O O . LEU B 1 36 ? -0.599 -5.797 8.859 1 77.81 36 LEU B O 1
ATOM 1673 N N . GLY B 1 37 ? -2.678 -5.727 9.586 1 87.31 37 GLY B N 1
ATOM 1674 C CA . GLY B 1 37 ? -3.086 -5.188 8.297 1 87.31 37 GLY B CA 1
ATOM 1675 C C . GLY B 1 37 ? -2.834 -3.695 8.172 1 87.31 37 GLY B C 1
ATOM 1676 O O . GLY B 1 37 ? -2.939 -2.957 9.156 1 87.31 37 GLY B O 1
ATOM 1677 N N . VAL B 1 38 ? -2.375 -3.32 7.059 1 88.81 38 VAL B N 1
ATOM 1678 C CA . VAL B 1 38 ? -2.18 -1.91 6.738 1 88.81 38 VAL B CA 1
ATOM 1679 C C . VAL B 1 38 ? -3.094 -1.513 5.578 1 88.81 38 VAL B C 1
ATOM 1681 O O . VAL B 1 38 ? -3.291 -2.287 4.641 1 88.81 38 VAL B O 1
ATOM 1684 N N . GLY B 1 39 ? -3.664 -0.302 5.773 1 93.31 39 GLY B N 1
ATOM 1685 C CA . GLY B 1 39 ? -4.527 0.177 4.703 1 93.31 39 GLY B CA 1
ATOM 1686 C C . GLY B 1 39 ? -5.844 -0.574 4.617 1 93.31 39 GLY B C 1
ATOM 1687 O O . GLY B 1 39 ? -6.418 -0.709 3.535 1 93.31 39 GLY B O 1
ATOM 1688 N N . ILE B 1 40 ? -6.227 -1.116 5.707 1 95.94 40 ILE B N 1
ATOM 1689 C CA . ILE B 1 40 ? -7.488 -1.846 5.742 1 95.94 40 ILE B CA 1
ATOM 1690 C C . ILE B 1 40 ? -8.656 -0.872 5.562 1 95.94 40 ILE B C 1
ATOM 1692 O O . ILE B 1 40 ? -8.734 0.143 6.258 1 95.94 40 ILE B O 1
ATOM 1696 N N . PHE B 1 41 ? -9.5 -1.21 4.641 1 97.75 41 PHE B N 1
ATOM 1697 C CA . PHE B 1 41 ? -10.648 -0.356 4.352 1 97.75 41 PHE B CA 1
ATOM 1698 C C . PHE B 1 41 ? -11.578 -0.28 5.551 1 97.75 41 PHE B C 1
ATOM 1700 O O . PHE B 1 41 ? -11.945 -1.307 6.129 1 97.75 41 PHE B O 1
ATOM 1707 N N . PRO B 1 42 ? -11.977 0.946 5.863 1 96.31 42 PRO B N 1
ATOM 1708 C CA . PRO B 1 42 ? -12.828 1.082 7.043 1 96.31 42 PRO B CA 1
ATOM 1709 C C . PRO B 1 42 ? -14.102 0.236 6.953 1 96.31 42 PRO B C 1
ATOM 1711 O O . PRO B 1 42 ? -14.742 0.194 5.902 1 96.31 42 PRO B O 1
ATOM 1714 N N . GLY B 1 43 ? -14.414 -0.396 8.109 1 97.44 43 GLY B N 1
ATOM 1715 C CA . GLY B 1 43 ? -15.594 -1.251 8.148 1 97.44 43 GLY B CA 1
ATOM 1716 C C . GLY B 1 43 ? -15.305 -2.678 7.715 1 97.44 43 GLY B C 1
ATOM 1717 O O . GLY B 1 43 ? -16.188 -3.531 7.742 1 97.44 43 GLY B O 1
ATOM 1718 N N . THR B 1 44 ? -14.047 -2.963 7.336 1 98.06 44 THR B N 1
ATOM 1719 C CA . THR B 1 44 ? -13.617 -4.312 6.977 1 98.06 44 THR B CA 1
ATOM 1720 C C . THR B 1 44 ? -12.406 -4.73 7.797 1 98.06 44 THR B C 1
ATOM 1722 O O . THR B 1 44 ? -11.828 -3.916 8.523 1 98.06 44 THR B O 1
ATOM 1725 N N . LYS B 1 45 ? -12.125 -6.02 7.676 1 97.56 45 LYS B N 1
ATOM 1726 C CA . LYS B 1 45 ? -10.961 -6.551 8.375 1 97.56 45 LYS B CA 1
ATOM 1727 C C . LYS B 1 45 ? -10.023 -7.266 7.41 1 97.56 45 LYS B C 1
ATOM 1729 O O . LYS B 1 45 ? -8.852 -7.496 7.73 1 97.56 45 LYS B O 1
ATOM 1734 N N . TRP B 1 46 ? -10.586 -7.523 6.242 1 97.31 46 TRP B N 1
ATOM 1735 C CA . TRP B 1 46 ? -9.82 -8.344 5.305 1 97.31 46 TRP B CA 1
ATOM 1736 C C . TRP B 1 46 ? -9.461 -7.555 4.051 1 97.31 46 TRP B C 1
ATOM 1738 O O . TRP B 1 46 ? -8.633 -7.988 3.25 1 97.31 46 TRP B O 1
ATOM 1748 N N . CYS B 1 47 ? -10.086 -6.402 3.828 1 97.88 47 CYS B N 1
ATOM 1749 C CA . CYS B 1 47 ? -9.859 -5.652 2.598 1 97.88 47 CYS B CA 1
ATOM 1750 C C . CYS B 1 47 ? -8.727 -4.648 2.77 1 97.88 47 CYS B C 1
ATOM 1752 O O . CYS B 1 47 ? -8.969 -3.471 3.043 1 97.88 47 CYS B O 1
ATOM 1754 N N . GLY B 1 48 ? -7.543 -5.016 2.402 1 95.12 48 GLY B N 1
ATOM 1755 C CA . GLY B 1 48 ? -6.32 -4.23 2.492 1 95.12 48 GLY B CA 1
ATOM 1756 C C . GLY B 1 48 ? -5.062 -5.074 2.383 1 95.12 48 GLY B C 1
ATOM 1757 O O . GLY B 1 48 ? -5.102 -6.188 1.859 1 95.12 48 GLY B O 1
ATOM 1758 N N . LEU B 1 49 ? -3.918 -4.469 2.768 1 92.31 49 LEU B N 1
ATOM 1759 C CA . LEU B 1 49 ? -2.678 -5.23 2.828 1 92.31 49 LEU B CA 1
ATOM 1760 C C . LEU B 1 49 ? -2.586 -6.016 4.133 1 92.31 49 LEU B C 1
ATOM 1762 O O . LEU B 1 49 ? -2.523 -5.43 5.215 1 92.31 49 LEU B O 1
ATOM 1766 N N . GLY B 1 50 ? -2.572 -7.312 3.988 1 89.31 50 GLY B N 1
ATOM 1767 C CA . GLY B 1 50 ? -2.781 -8.133 5.172 1 89.31 50 GLY B CA 1
ATOM 1768 C C . GLY B 1 50 ? -4.223 -8.133 5.645 1 89.31 50 GLY B C 1
ATOM 1769 O O . GLY B 1 50 ? -5.148 -8.094 4.832 1 89.31 50 GLY B O 1
ATOM 1770 N N . ASN B 1 51 ? -4.332 -8.312 6.992 1 92.19 51 ASN B N 1
ATOM 1771 C CA . ASN B 1 51 ? -5.668 -8.289 7.582 1 92.19 51 ASN B CA 1
ATOM 1772 C C . ASN B 1 51 ? -5.613 -7.984 9.078 1 92.19 51 ASN B C 1
ATOM 1774 O O . ASN B 1 51 ? -4.543 -8.023 9.688 1 92.19 51 ASN B O 1
ATOM 1778 N N . ASP B 1 52 ? -6.738 -7.648 9.602 1 93.25 52 ASP B N 1
ATOM 1779 C CA . ASP B 1 52 ? -6.887 -7.359 11.023 1 93.25 52 ASP B CA 1
ATOM 1780 C C . ASP B 1 52 ? -7.777 -8.398 11.711 1 93.25 52 ASP B C 1
ATOM 1782 O O . ASP B 1 52 ? -8.234 -8.188 12.836 1 93.25 52 ASP B O 1
ATOM 1786 N N . ALA B 1 53 ? -8.055 -9.453 11.023 1 96.19 53 ALA B N 1
ATOM 1787 C CA . ALA B 1 53 ? -8.984 -10.445 11.555 1 96.19 53 ALA B CA 1
ATOM 1788 C C . ALA B 1 53 ? -8.305 -11.328 12.594 1 96.19 53 ALA B C 1
ATOM 1790 O O . ALA B 1 53 ? -7.121 -11.656 12.461 1 96.19 53 ALA B O 1
ATOM 1791 N N . SER B 1 54 ? -9.062 -11.75 13.578 1 94.81 54 SER B N 1
ATOM 1792 C CA . SER B 1 54 ? -8.547 -12.633 14.617 1 94.81 54 SER B CA 1
ATOM 1793 C C . SER B 1 54 ? -8.828 -14.102 14.289 1 94.81 54 SER B C 1
ATOM 1795 O O . SER B 1 54 ? -8.234 -15 14.883 1 94.81 54 SER B O 1
ATOM 1797 N N . SER B 1 55 ? -9.742 -14.336 13.461 1 94.62 55 SER B N 1
ATOM 1798 C CA . SER B 1 55 ? -10.109 -15.656 12.961 1 94.62 55 SER B CA 1
ATOM 1799 C C . SER B 1 55 ? -10.727 -15.562 11.562 1 94.62 55 SER B C 1
ATOM 1801 O O . SER B 1 55 ? -11 -14.461 11.078 1 94.62 55 SER B O 1
ATOM 1803 N N . TYR B 1 56 ? -10.922 -16.656 10.945 1 93.62 56 TYR B N 1
ATOM 1804 C CA . TYR B 1 56 ? -11.477 -16.672 9.602 1 93.62 56 TYR B CA 1
ATOM 1805 C C . TYR B 1 56 ? -12.867 -16.031 9.57 1 93.62 56 TYR B C 1
ATOM 1807 O O . TYR B 1 56 ? -13.211 -15.336 8.617 1 93.62 56 TYR B O 1
ATOM 1815 N N . ASP B 1 57 ? -13.648 -16.203 10.625 1 95.62 57 ASP B N 1
ATOM 1816 C CA . ASP B 1 57 ? -15.039 -15.758 10.609 1 95.62 57 ASP B CA 1
ATOM 1817 C C . ASP B 1 57 ? -15.172 -14.344 11.164 1 95.62 57 ASP B C 1
ATOM 1819 O O . ASP B 1 57 ? -16.281 -13.812 11.258 1 95.62 57 ASP B O 1
ATOM 1823 N N . ASP B 1 58 ? -14.031 -13.789 11.508 1 97.56 58 ASP B N 1
ATOM 1824 C CA . ASP B 1 58 ? -14.039 -12.422 12.016 1 97.56 58 ASP B CA 1
ATOM 1825 C C . ASP B 1 58 ? -14.156 -11.414 10.867 1 97.56 58 ASP B C 1
ATOM 1827 O O . ASP B 1 58 ? -13.148 -11.039 10.266 1 97.56 58 ASP B O 1
ATOM 1831 N N . LEU B 1 59 ? -15.422 -10.945 10.641 1 97.94 59 LEU B N 1
ATOM 1832 C CA . LEU B 1 59 ? -15.719 -10 9.57 1 97.94 59 LEU B CA 1
ATOM 1833 C C . LEU B 1 59 ? -16.109 -8.641 10.141 1 97.94 59 LEU B C 1
ATOM 1835 O O . LEU B 1 59 ? -16.672 -8.555 11.227 1 97.94 59 LEU B O 1
ATOM 1839 N N . GLY B 1 60 ? -15.773 -7.598 9.359 1 98 60 GLY B N 1
ATOM 1840 C CA . GLY B 1 60 ? -16.188 -6.258 9.758 1 98 60 GLY B CA 1
ATOM 1841 C C . GLY B 1 60 ? -17.641 -5.969 9.453 1 98 60 GLY B C 1
ATOM 1842 O O . GLY B 1 60 ? -18.391 -6.859 9.039 1 98 60 GLY B O 1
ATOM 1843 N N . LYS B 1 61 ? -17.984 -4.699 9.695 1 97.75 61 LYS B N 1
ATOM 1844 C CA . LYS B 1 61 ? -19.359 -4.227 9.5 1 97.75 61 LYS B CA 1
ATOM 1845 C C . LYS B 1 61 ? -19.812 -4.457 8.062 1 97.75 61 LYS B C 1
ATOM 1847 O O . LYS B 1 61 ? -20.953 -4.855 7.828 1 97.75 61 LYS B O 1
ATOM 1852 N N . PHE B 1 62 ? -19.016 -4.156 7.152 1 98.25 62 PHE B N 1
ATOM 1853 C CA . PHE B 1 62 ? -19.312 -4.434 5.754 1 98.25 62 PHE B CA 1
ATOM 1854 C C . PHE B 1 62 ? -18.969 -5.875 5.398 1 98.25 62 PHE B C 1
ATOM 1856 O O . PHE B 1 62 ? -18.062 -6.125 4.613 1 98.25 62 PHE B O 1
ATOM 1863 N N . ASN B 1 63 ? -19.75 -6.781 5.887 1 98.56 63 ASN B N 1
ATOM 1864 C CA . ASN B 1 63 ? -19.391 -8.195 5.984 1 98.56 63 ASN B CA 1
ATOM 1865 C C . ASN B 1 63 ? -19.391 -8.867 4.613 1 98.56 63 ASN B C 1
ATOM 1867 O O . ASN B 1 63 ? -18.578 -9.75 4.352 1 98.56 63 ASN B O 1
ATOM 1871 N N . VAL B 1 64 ? -20.297 -8.477 3.701 1 98.75 64 VAL B N 1
ATOM 1872 C CA . VAL B 1 64 ? -20.328 -9.094 2.379 1 98.75 64 VAL B CA 1
ATOM 1873 C C . VAL B 1 64 ? -19.078 -8.703 1.601 1 98.75 64 VAL B C 1
ATOM 1875 O O . VAL B 1 64 ? -18.406 -9.562 1.026 1 98.75 64 VAL B O 1
ATOM 1878 N N . THR B 1 65 ? -18.766 -7.422 1.612 1 98.81 65 THR B N 1
ATOM 1879 C CA . THR B 1 65 ? -17.531 -6.922 0.996 1 98.81 65 THR B CA 1
ATOM 1880 C C . THR B 1 65 ? -16.312 -7.57 1.633 1 98.81 65 THR B C 1
ATOM 1882 O O . THR B 1 65 ? -15.398 -8.008 0.929 1 98.81 65 THR B O 1
ATOM 1885 N N . ASP B 1 66 ? -16.359 -7.598 2.91 1 98.75 66 ASP B N 1
ATOM 1886 C CA . ASP B 1 66 ? -15.25 -8.148 3.68 1 98.75 66 ASP B CA 1
ATOM 1887 C C . ASP B 1 66 ? -15.039 -9.625 3.354 1 98.75 66 ASP B C 1
ATOM 1889 O O . ASP B 1 66 ? -13.898 -10.086 3.26 1 98.75 66 ASP B O 1
ATOM 1893 N N . ALA B 1 67 ? -16.094 -10.367 3.18 1 98.75 67 ALA B N 1
ATOM 1894 C CA . ALA B 1 67 ? -16.016 -11.789 2.832 1 98.75 67 ALA B CA 1
ATOM 1895 C C . ALA B 1 67 ? -15.375 -11.984 1.463 1 98.75 67 ALA B C 1
ATOM 1897 O O . ALA B 1 67 ? -14.664 -12.961 1.24 1 98.75 67 ALA B O 1
ATOM 1898 N N . CYS B 1 68 ? -15.57 -11.07 0.531 1 98.81 68 CYS B N 1
ATOM 1899 C CA . CYS B 1 68 ? -14.906 -11.133 -0.768 1 98.81 68 CYS B CA 1
ATOM 1900 C C . CYS B 1 68 ? -13.398 -11.039 -0.617 1 98.81 68 CYS B C 1
ATOM 1902 O O . CYS B 1 68 ? -12.656 -11.812 -1.225 1 98.81 68 CYS B O 1
ATOM 1904 N N . CYS B 1 69 ? -13.039 -10.117 0.181 1 98.44 69 CYS B N 1
ATOM 1905 C CA . CYS B 1 69 ? -11.609 -9.914 0.394 1 98.44 69 CYS B CA 1
ATOM 1906 C C . CYS B 1 69 ? -10.992 -11.086 1.14 1 98.44 69 CYS B C 1
ATOM 1908 O O . CYS B 1 69 ? -9.867 -11.5 0.848 1 98.44 69 CYS B O 1
ATOM 1910 N N . ARG B 1 70 ? -11.734 -11.656 2.105 1 97.94 70 ARG B N 1
ATOM 1911 C CA . ARG B 1 70 ? -11.258 -12.82 2.84 1 97.94 70 ARG B CA 1
ATOM 1912 C C . ARG B 1 70 ? -10.984 -13.984 1.896 1 97.94 70 ARG B C 1
ATOM 1914 O O . ARG B 1 70 ? -9.945 -14.641 2 1 97.94 70 ARG B O 1
ATOM 1921 N N . GLU B 1 71 ? -11.922 -14.219 1.062 1 97.38 71 GLU B N 1
ATOM 1922 C CA . GLU B 1 71 ? -11.719 -15.289 0.092 1 97.38 71 GLU B CA 1
ATOM 1923 C C . GLU B 1 71 ? -10.5 -15.016 -0.787 1 97.38 71 GLU B C 1
ATOM 1925 O O . GLU B 1 71 ? -9.695 -15.914 -1.041 1 97.38 71 GLU B O 1
ATOM 1930 N N . HIS B 1 72 ? -10.352 -13.82 -1.226 1 97.62 72 HIS B N 1
ATOM 1931 C CA . HIS B 1 72 ? -9.219 -13.422 -2.055 1 97.62 72 HIS B CA 1
ATOM 1932 C C . HIS B 1 72 ? -7.902 -13.625 -1.317 1 97.62 72 HIS B C 1
ATOM 1934 O O . HIS B 1 72 ? -6.926 -14.102 -1.902 1 97.62 72 HIS B O 1
ATOM 1940 N N . ASP B 1 73 ? -7.934 -13.227 -0.051 1 96.31 73 ASP B N 1
ATOM 1941 C CA . ASP B 1 73 ? -6.738 -13.367 0.775 1 96.31 73 ASP B CA 1
ATOM 1942 C C . ASP B 1 73 ? -6.328 -14.828 0.914 1 96.31 73 ASP B C 1
ATOM 1944 O O . ASP B 1 73 ? -5.219 -15.133 1.362 1 96.31 73 ASP B O 1
ATOM 1948 N N . HIS B 1 74 ? -7.148 -15.727 0.535 1 96.44 74 HIS B N 1
ATOM 1949 C CA . HIS B 1 74 ? -6.848 -17.156 0.624 1 96.44 74 HIS B CA 1
ATOM 1950 C C . HIS B 1 74 ? -6.547 -17.734 -0.751 1 96.44 74 HIS B C 1
ATOM 1952 O O . HIS B 1 74 ? -6.73 -18.938 -0.971 1 96.44 74 HIS B O 1
ATOM 1958 N N . CYS B 1 75 ? -6.137 -16.859 -1.627 1 96.94 75 CYS B N 1
ATOM 1959 C CA . CYS B 1 75 ? -5.688 -17.344 -2.932 1 96.94 75 CYS B CA 1
ATOM 1960 C C . CYS B 1 75 ? -4.57 -18.359 -2.787 1 96.94 75 CYS B C 1
ATOM 1962 O O . CYS B 1 75 ? -3.566 -18.109 -2.121 1 96.94 75 CYS B O 1
ATOM 1964 N N . PRO B 1 76 ? -4.664 -19.516 -3.404 1 96.94 76 PRO B N 1
ATOM 1965 C CA . PRO B 1 76 ? -3.66 -20.562 -3.213 1 96.94 76 PRO B CA 1
ATOM 1966 C C . PRO B 1 76 ? -2.361 -20.281 -3.967 1 96.94 76 PRO B C 1
ATOM 1968 O O . PRO B 1 76 ? -1.347 -20.938 -3.721 1 96.94 76 PRO B O 1
ATOM 1971 N N . TYR B 1 77 ? -2.396 -19.391 -4.898 1 97.56 77 TYR B N 1
ATOM 1972 C CA . TYR B 1 77 ? -1.208 -19.016 -5.652 1 97.56 77 TYR B CA 1
ATOM 1973 C C . TYR B 1 77 ? -0.98 -17.5 -5.594 1 97.56 77 TYR B C 1
ATOM 1975 O O . TYR B 1 77 ? -1.707 -16.734 -6.227 1 97.56 77 TYR B O 1
ATOM 1983 N N . PHE B 1 78 ? 0.008 -17.141 -4.836 1 97.19 78 PHE B N 1
ATOM 1984 C CA . PHE B 1 78 ? 0.338 -15.742 -4.648 1 97.19 78 PHE B CA 1
ATOM 1985 C C . PHE B 1 78 ? 1.845 -15.547 -4.523 1 97.19 78 PHE B C 1
ATOM 1987 O O . PHE B 1 78 ? 2.58 -16.516 -4.285 1 97.19 78 PHE B O 1
ATOM 1994 N N . ILE B 1 79 ? 2.309 -14.344 -4.781 1 96.94 79 ILE B N 1
ATOM 1995 C CA . ILE B 1 79 ? 3.691 -13.922 -4.59 1 96.94 79 ILE B CA 1
ATOM 1996 C C . ILE B 1 79 ? 3.734 -12.688 -3.688 1 96.94 79 ILE B C 1
ATOM 1998 O O . ILE B 1 79 ? 3.277 -11.609 -4.074 1 96.94 79 ILE B O 1
ATOM 2002 N N . ASP B 1 80 ? 4.289 -12.82 -2.523 1 95.31 80 ASP B N 1
ATOM 2003 C CA . ASP B 1 80 ? 4.328 -11.719 -1.568 1 95.31 80 ASP B CA 1
ATOM 2004 C C . ASP B 1 80 ? 5.203 -10.578 -2.08 1 95.31 80 ASP B C 1
ATOM 2006 O O . ASP B 1 80 ? 5.949 -10.75 -3.049 1 95.31 80 ASP B O 1
ATOM 2010 N N . HIS B 1 81 ? 5.031 -9.484 -1.395 1 95.56 81 HIS B N 1
ATOM 2011 C CA . HIS B 1 81 ? 5.805 -8.305 -1.756 1 95.56 81 HIS B CA 1
ATOM 2012 C C . HIS B 1 81 ? 7.301 -8.602 -1.761 1 95.56 81 HIS B C 1
ATOM 2014 O O . HIS B 1 81 ? 7.824 -9.188 -0.81 1 95.56 81 HIS B O 1
ATOM 2020 N N . PHE B 1 82 ? 7.934 -8.367 -2.877 1 95.06 82 PHE B N 1
ATOM 2021 C CA . PHE B 1 82 ? 9.375 -8.438 -3.098 1 95.06 82 PHE B CA 1
ATOM 2022 C C . PHE B 1 82 ? 9.867 -9.875 -3.006 1 95.06 82 PHE B C 1
ATOM 2024 O O . PHE B 1 82 ? 11.07 -10.117 -2.91 1 95.06 82 PHE B O 1
ATOM 2031 N N . GLU B 1 83 ? 8.984 -10.805 -3.066 1 95.44 83 GLU B N 1
ATOM 2032 C CA . GLU B 1 83 ? 9.328 -12.219 -2.992 1 95.44 83 GLU B CA 1
ATOM 2033 C C . GLU B 1 83 ? 9.625 -12.789 -4.375 1 95.44 83 GLU B C 1
ATOM 2035 O O . GLU B 1 83 ? 9.031 -12.359 -5.367 1 95.44 83 GLU B O 1
ATOM 2040 N N . THR B 1 84 ? 10.555 -13.695 -4.422 1 94.25 84 THR B N 1
ATOM 2041 C CA . THR B 1 84 ? 10.734 -14.523 -5.613 1 94.25 84 THR B CA 1
ATOM 2042 C C . THR B 1 84 ? 10.008 -15.852 -5.461 1 94.25 84 THR B C 1
ATOM 2044 O O . THR B 1 84 ? 10.297 -16.625 -4.543 1 94.25 84 THR B O 1
ATOM 2047 N N . LYS B 1 85 ? 9.086 -16.078 -6.297 1 96.5 85 LYS B N 1
ATOM 2048 C CA . LYS B 1 85 ? 8.297 -17.297 -6.332 1 96.5 85 LYS B CA 1
ATOM 2049 C C . LYS B 1 85 ? 7.84 -17.625 -7.75 1 96.5 85 LYS B C 1
ATOM 2051 O O . LYS B 1 85 ? 7.625 -16.719 -8.555 1 96.5 85 LYS B O 1
ATOM 2056 N N . TYR B 1 86 ? 7.77 -18.922 -8.102 1 97.75 86 TYR B N 1
ATOM 2057 C CA . TYR B 1 86 ? 7.328 -19.375 -9.414 1 97.75 86 TYR B CA 1
ATOM 2058 C C . TYR B 1 86 ? 8.211 -18.781 -10.516 1 97.75 86 TYR B C 1
ATOM 2060 O O . TYR B 1 86 ? 7.711 -18.359 -11.555 1 97.75 86 TYR B O 1
ATOM 2068 N N . ASN B 1 87 ? 9.492 -18.703 -10.203 1 96.94 87 ASN B N 1
ATOM 2069 C CA . ASN B 1 87 ? 10.508 -18.203 -11.133 1 96.94 87 ASN B CA 1
ATOM 2070 C C . ASN B 1 87 ? 10.219 -16.781 -11.57 1 96.94 87 ASN B C 1
ATOM 2072 O O . ASN B 1 87 ? 10.445 -16.422 -12.727 1 96.94 87 ASN B O 1
ATOM 2076 N N . TYR B 1 88 ? 9.625 -15.953 -10.664 1 95.88 88 TYR B N 1
ATOM 2077 C CA . TYR B 1 88 ? 9.344 -14.539 -10.875 1 95.88 88 TYR B CA 1
ATOM 2078 C C . TYR B 1 88 ? 9.633 -13.727 -9.617 1 95.88 88 TYR B C 1
ATOM 2080 O O . TYR B 1 88 ? 9.227 -14.109 -8.523 1 95.88 88 TYR B O 1
ATOM 2088 N N . GLN B 1 89 ? 10.344 -12.648 -9.797 1 93.75 89 GLN B N 1
ATOM 2089 C CA . GLN B 1 89 ? 10.609 -11.719 -8.711 1 93.75 89 GLN B CA 1
ATOM 2090 C C . GLN B 1 89 ? 9.578 -10.594 -8.688 1 93.75 89 GLN B C 1
ATOM 2092 O O . GLN B 1 89 ? 9.516 -9.781 -9.609 1 93.75 89 GLN B O 1
ATOM 2097 N N . ASN B 1 90 ? 8.805 -10.586 -7.59 1 96.25 90 ASN B N 1
ATOM 2098 C CA . ASN B 1 90 ? 7.844 -9.508 -7.41 1 96.25 90 ASN B CA 1
ATOM 2099 C C . ASN B 1 90 ? 8.531 -8.195 -7.031 1 96.25 90 ASN B C 1
ATOM 2101 O O . ASN B 1 90 ? 9.094 -8.078 -5.941 1 96.25 90 ASN B O 1
ATOM 2105 N N . PRO B 1 91 ? 8.414 -7.211 -7.875 1 94.25 91 PRO B N 1
ATOM 2106 C CA . PRO B 1 91 ? 9.102 -5.957 -7.559 1 94.25 91 PRO B CA 1
ATOM 2107 C C . PRO B 1 91 ? 8.211 -4.977 -6.793 1 94.25 91 PRO B C 1
ATOM 2109 O O . PRO B 1 91 ? 8.656 -3.873 -6.457 1 94.25 91 PRO B O 1
ATOM 2112 N N . TYR B 1 92 ? 7.016 -5.398 -6.414 1 95.81 92 TYR B N 1
ATOM 2113 C CA . TYR B 1 92 ? 6.02 -4.484 -5.863 1 95.81 92 TYR B CA 1
ATOM 2114 C C . TYR B 1 92 ? 5.949 -4.609 -4.344 1 95.81 92 TYR B C 1
ATOM 2116 O O . TYR B 1 92 ? 6.25 -5.668 -3.789 1 95.81 92 TYR B O 1
ATOM 2124 N N . PRO B 1 93 ? 5.516 -3.541 -3.668 1 95.75 93 PRO B N 1
ATOM 2125 C CA . PRO B 1 93 ? 5.348 -3.6 -2.215 1 95.75 93 PRO B CA 1
ATOM 2126 C C . PRO B 1 93 ? 4.02 -4.23 -1.801 1 95.75 93 PRO B C 1
ATOM 2128 O O . PRO B 1 93 ? 3.611 -4.113 -0.642 1 95.75 93 PRO B O 1
ATOM 2131 N N . TRP B 1 94 ? 3.273 -4.902 -2.738 1 95 94 TRP B N 1
ATOM 2132 C CA . TRP B 1 94 ? 2.043 -5.629 -2.441 1 95 94 TRP B CA 1
ATOM 2133 C C . TRP B 1 94 ? 2.076 -7.027 -3.051 1 95 94 TRP B C 1
ATOM 2135 O O . TRP B 1 94 ? 2.936 -7.328 -3.881 1 95 94 TRP B O 1
ATOM 2145 N N . THR B 1 95 ? 1.166 -7.789 -2.572 1 95.75 95 THR B N 1
ATOM 2146 C CA . THR B 1 95 ? 1.078 -9.18 -3.006 1 95.75 95 THR B CA 1
ATOM 2147 C C . THR B 1 95 ? 0.417 -9.273 -4.379 1 95.75 95 THR B C 1
ATOM 2149 O O . THR B 1 95 ? -0.551 -8.562 -4.66 1 95.75 95 THR B O 1
ATOM 2152 N N . LEU B 1 96 ? 0.939 -10.133 -5.211 1 97.5 96 LEU B N 1
ATOM 2153 C CA . LEU B 1 96 ? 0.299 -10.508 -6.469 1 97.5 96 LEU B CA 1
ATOM 2154 C C . LEU B 1 96 ? -0.425 -11.844 -6.34 1 97.5 96 LEU B C 1
ATOM 2156 O O . LEU B 1 96 ? 0.119 -12.797 -5.777 1 97.5 96 LEU B O 1
ATOM 2160 N N . SER B 1 97 ? -1.641 -11.922 -6.855 1 97.69 97 SER B N 1
ATOM 2161 C CA . SER B 1 97 ? -2.414 -13.156 -6.836 1 97.69 97 SER B CA 1
ATOM 2162 C C . SER B 1 97 ? -2.572 -13.734 -8.242 1 97.69 97 SER B C 1
ATOM 2164 O O . SER B 1 97 ? -2.469 -13.008 -9.227 1 97.69 97 SER B O 1
ATOM 2166 N N . HIS B 1 98 ? -2.752 -15.031 -8.266 1 98.19 98 HIS B N 1
ATOM 2167 C CA . HIS B 1 98 ? -3.146 -15.633 -9.539 1 98.19 98 HIS B CA 1
ATOM 2168 C C . HIS B 1 98 ? -4.414 -14.977 -10.086 1 98.19 98 HIS B C 1
ATOM 2170 O O . HIS B 1 98 ? -5.344 -14.695 -9.328 1 98.19 98 HIS B O 1
ATOM 2176 N N . CYS B 1 99 ? -4.535 -14.883 -11.406 1 98.12 99 CYS B N 1
ATOM 2177 C CA . CYS B 1 99 ? -5.605 -14.125 -12.039 1 98.12 99 CYS B CA 1
ATOM 2178 C C . CYS B 1 99 ? -6.965 -14.734 -11.742 1 98.12 99 CYS B C 1
ATOM 2180 O O . CYS B 1 99 ? -7.969 -14.023 -11.656 1 98.12 99 CYS B O 1
ATOM 2182 N N . ASP B 1 100 ? -6.969 -16 -11.492 1 97.38 100 ASP B N 1
ATOM 2183 C CA . ASP B 1 100 ? -8.227 -16.641 -11.117 1 97.38 100 ASP B CA 1
ATOM 2184 C C . ASP B 1 100 ? -8.805 -16 -9.859 1 97.38 100 ASP B C 1
ATOM 2186 O O . ASP B 1 100 ? -10.016 -15.766 -9.773 1 97.38 100 ASP B O 1
ATOM 2190 N N . CYS B 1 101 ? -7.957 -15.719 -8.906 1 97.88 101 CYS B N 1
ATOM 2191 C CA . CYS B 1 101 ? -8.406 -15.164 -7.637 1 97.88 101 CYS B CA 1
ATOM 2192 C C . CYS B 1 101 ? -8.844 -13.711 -7.797 1 97.88 101 CYS B C 1
ATOM 2194 O O . CYS B 1 101 ? -9.828 -13.281 -7.18 1 97.88 101 CYS B O 1
ATOM 2196 N N . ASP B 1 102 ? -8.133 -13 -8.633 1 98.25 102 ASP B N 1
ATOM 2197 C CA . ASP B 1 102 ? -8.531 -11.609 -8.867 1 98.25 102 ASP B CA 1
ATOM 2198 C C . ASP B 1 102 ? -9.844 -11.539 -9.641 1 98.25 102 ASP B C 1
ATOM 2200 O O . ASP B 1 102 ? -10.656 -10.641 -9.414 1 98.25 102 ASP B O 1
ATOM 2204 N N . ASN B 1 103 ? -10.023 -12.445 -10.562 1 98 103 ASN B N 1
ATOM 2205 C CA . ASN B 1 103 ? -11.297 -12.516 -11.266 1 98 103 ASN B CA 1
ATOM 2206 C C . ASN B 1 103 ? -12.445 -12.812 -10.305 1 98 103 ASN B C 1
ATOM 2208 O O . ASN B 1 103 ? -13.523 -12.219 -10.414 1 98 103 ASN B O 1
ATOM 2212 N N . LYS B 1 104 ? -12.211 -13.711 -9.445 1 98.44 104 LYS B N 1
ATOM 2213 C CA . LYS B 1 104 ? -13.227 -14.031 -8.445 1 98.44 104 LYS B CA 1
ATOM 2214 C C . LYS B 1 104 ? -13.531 -12.828 -7.559 1 98.44 104 LYS B C 1
ATOM 2216 O O . LYS B 1 104 ? -14.688 -12.57 -7.23 1 98.44 104 LYS B O 1
ATOM 2221 N N . LEU B 1 105 ? -12.5 -12.141 -7.129 1 98.5 105 LEU B N 1
ATOM 2222 C CA . LEU B 1 105 ? -12.68 -10.938 -6.328 1 98.5 105 LEU B CA 1
ATOM 2223 C C . LEU B 1 105 ? -13.523 -9.906 -7.074 1 98.5 105 LEU B C 1
ATOM 2225 O O . LEU B 1 105 ? -14.461 -9.336 -6.508 1 98.5 105 LEU B O 1
ATOM 2229 N N . TYR B 1 106 ? -13.18 -9.727 -8.344 1 98.06 106 TYR B N 1
ATOM 2230 C CA . TYR B 1 106 ? -13.906 -8.773 -9.18 1 98.06 106 TYR B CA 1
ATOM 2231 C C . TYR B 1 106 ? -15.391 -9.094 -9.195 1 98.06 106 TYR B C 1
ATOM 2233 O O . TYR B 1 106 ? -16.219 -8.227 -8.914 1 98.06 106 TYR B O 1
ATOM 2241 N N . GLY B 1 107 ? -15.688 -10.289 -9.492 1 98.06 107 GLY B N 1
ATOM 2242 C CA . GLY B 1 107 ? -17.078 -10.703 -9.539 1 98.06 107 GLY B CA 1
ATOM 2243 C C . GLY B 1 107 ? -17.781 -10.602 -8.203 1 98.06 107 GLY B C 1
ATOM 2244 O O . GLY B 1 107 ? -18.953 -10.203 -8.133 1 98.06 107 GLY B O 1
ATOM 2245 N N . CYS B 1 108 ? -17.094 -10.961 -7.176 1 98.81 108 CYS B N 1
ATOM 2246 C CA . CYS B 1 108 ? -17.656 -10.938 -5.832 1 98.81 108 CYS B CA 1
ATOM 2247 C C . CYS B 1 108 ? -18.016 -9.516 -5.414 1 98.81 108 CYS B C 1
ATOM 2249 O O . CYS B 1 108 ? -19.109 -9.281 -4.879 1 98.81 108 CYS B O 1
ATOM 2251 N N . LEU B 1 109 ? -17.125 -8.562 -5.66 1 98.62 109 LEU B N 1
ATOM 2252 C CA . LEU B 1 109 ? -17.375 -7.168 -5.301 1 98.62 109 LEU B CA 1
ATOM 2253 C C . LEU B 1 109 ? -18.516 -6.586 -6.133 1 98.62 109 LEU B C 1
ATOM 2255 O O . LEU B 1 109 ? -19.328 -5.816 -5.621 1 98.62 109 LEU B O 1
ATOM 2259 N N . LYS B 1 110 ? -18.547 -6.98 -7.398 1 97.94 110 LYS B N 1
ATOM 2260 C CA . LYS B 1 110 ? -19.641 -6.523 -8.258 1 97.94 110 LYS B CA 1
ATOM 2261 C C . LYS B 1 110 ? -20.984 -7.066 -7.785 1 97.94 110 LYS B C 1
ATOM 2263 O O . LYS B 1 110 ? -21.984 -6.355 -7.805 1 97.94 110 LYS B O 1
ATOM 2268 N N . LYS B 1 111 ? -21.016 -8.25 -7.387 1 98.31 111 LYS B N 1
ATOM 2269 C CA . LYS B 1 111 ? -22.234 -8.883 -6.91 1 98.31 111 LYS B CA 1
ATOM 2270 C C . LYS B 1 111 ? -22.703 -8.258 -5.598 1 98.31 111 LYS B C 1
ATOM 2272 O O . LYS B 1 111 ? -23.906 -8.102 -5.363 1 98.31 111 LYS B O 1
ATOM 2277 N N . ALA B 1 112 ? -21.75 -8.016 -4.672 1 98.12 112 ALA B N 1
ATOM 2278 C CA . ALA B 1 112 ? -22.109 -7.34 -3.43 1 98.12 112 ALA B CA 1
ATOM 2279 C C . ALA B 1 112 ? -22.844 -6.023 -3.711 1 98.12 112 ALA B C 1
ATOM 2281 O O . ALA B 1 112 ? -23.844 -5.715 -3.072 1 98.12 112 ALA B O 1
ATOM 2282 N N . ASN B 1 113 ? -22.266 -5.203 -4.602 1 96.56 113 ASN B N 1
ATOM 2283 C CA . ASN B 1 113 ? -22.906 -4 -5.133 1 96.56 113 ASN B CA 1
ATOM 2284 C C . ASN B 1 113 ? -23.297 -3.037 -4.016 1 96.56 113 ASN B C 1
ATOM 2286 O O . ASN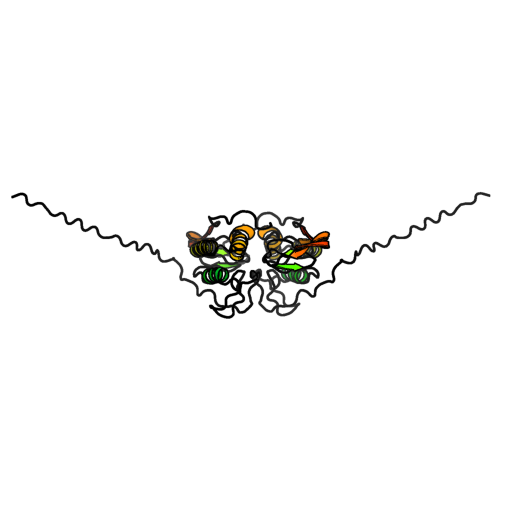 B 1 113 ? -24.453 -2.607 -3.941 1 96.56 113 ASN B O 1
ATOM 2290 N N . THR B 1 114 ? -22.391 -2.816 -3.121 1 95.31 114 THR B N 1
ATOM 2291 C CA . THR B 1 114 ? -22.531 -1.819 -2.066 1 95.31 114 THR B CA 1
ATOM 2292 C C . THR B 1 114 ? -21.547 -0.672 -2.27 1 95.31 114 THR B C 1
ATOM 2294 O O . THR B 1 114 ? -20.656 -0.756 -3.119 1 95.31 114 THR B O 1
ATOM 2297 N N . SER B 1 115 ? -21.688 0.436 -1.529 1 93.31 115 SER B N 1
ATOM 2298 C CA . SER B 1 115 ? -20.734 1.537 -1.563 1 93.31 115 SER B CA 1
ATOM 2299 C C . SER B 1 115 ? -19.344 1.071 -1.157 1 93.31 115 SER B C 1
ATOM 2301 O O . SER B 1 115 ? -18.344 1.449 -1.782 1 93.31 115 SER B O 1
ATOM 2303 N N . ALA B 1 116 ? -19.344 0.256 -0.139 1 95.75 116 ALA B N 1
ATOM 2304 C CA . ALA B 1 116 ? -18.062 -0.259 0.342 1 95.75 116 ALA B CA 1
ATOM 2305 C C . ALA B 1 116 ? -17.391 -1.119 -0.719 1 95.75 116 ALA B C 1
ATOM 2307 O O . ALA B 1 116 ? -16.203 -0.958 -0.989 1 95.75 116 ALA B O 1
ATOM 2308 N N . SER B 1 117 ? -18.156 -2.062 -1.299 1 98 117 SER B N 1
ATOM 2309 C CA . SER B 1 117 ? -17.547 -2.934 -2.303 1 98 117 SER B CA 1
ATOM 2310 C C . SER B 1 117 ? -17.109 -2.141 -3.527 1 98 117 SER B C 1
ATOM 2312 O O . SER B 1 117 ? -16.109 -2.477 -4.156 1 98 117 SER B O 1
ATOM 2314 N N . ASP B 1 118 ? -17.812 -1.128 -3.867 1 96.38 118 ASP B N 1
ATOM 2315 C CA . ASP B 1 118 ? -17.438 -0.262 -4.98 1 96.38 118 ASP B CA 1
ATOM 2316 C C . ASP B 1 118 ? -16.109 0.442 -4.699 1 96.38 118 ASP B C 1
ATOM 2318 O O . ASP B 1 118 ? -15.234 0.505 -5.566 1 96.38 118 ASP B O 1
ATOM 2322 N N . GLU B 1 119 ? -15.961 0.989 -3.51 1 95.56 119 GLU B N 1
ATOM 2323 C CA . GLU B 1 119 ? -14.727 1.679 -3.154 1 95.56 119 GLU B CA 1
ATOM 2324 C C . GLU B 1 119 ? -13.539 0.717 -3.146 1 95.56 119 GLU B C 1
ATOM 2326 O O . GLU B 1 119 ? -12.469 1.039 -3.668 1 95.56 119 GLU B O 1
ATOM 2331 N N . VAL B 1 120 ? -13.758 -0.424 -2.576 1 97.81 120 VAL B N 1
ATOM 2332 C CA . VAL B 1 120 ? -12.703 -1.429 -2.545 1 97.81 120 VAL B CA 1
ATOM 2333 C C . VAL B 1 120 ? -12.305 -1.808 -3.971 1 97.81 120 VAL B C 1
ATOM 2335 O O . VAL B 1 120 ? -11.117 -1.94 -4.277 1 97.81 120 VAL B O 1
ATOM 2338 N N . GLY B 1 121 ? -13.289 -2.012 -4.805 1 97.69 121 GLY B N 1
ATOM 2339 C CA . GLY B 1 121 ? -13.008 -2.295 -6.203 1 97.69 121 GLY B CA 1
ATOM 2340 C C . GLY B 1 121 ? -12.211 -1.201 -6.887 1 97.69 121 GLY B C 1
ATOM 2341 O O . GLY B 1 121 ? -11.242 -1.485 -7.605 1 97.69 121 GLY B O 1
ATOM 2342 N N . LYS B 1 122 ? -12.562 0.021 -6.664 1 96.25 122 LYS B N 1
ATOM 2343 C CA . LYS B 1 122 ? -11.844 1.155 -7.242 1 96.25 122 LYS B CA 1
ATOM 2344 C C . LYS B 1 122 ? -10.391 1.188 -6.77 1 96.25 122 LYS B C 1
ATOM 2346 O O . LYS B 1 122 ? -9.492 1.508 -7.543 1 96.25 122 LYS B O 1
ATOM 2351 N N . LEU B 1 123 ? -10.25 0.883 -5.496 1 96.56 123 LEU B N 1
ATOM 2352 C CA . LEU B 1 123 ? -8.906 0.913 -4.93 1 96.56 123 LEU B CA 1
ATOM 2353 C C . LEU B 1 123 ? -8.047 -0.204 -5.512 1 96.56 123 LEU B C 1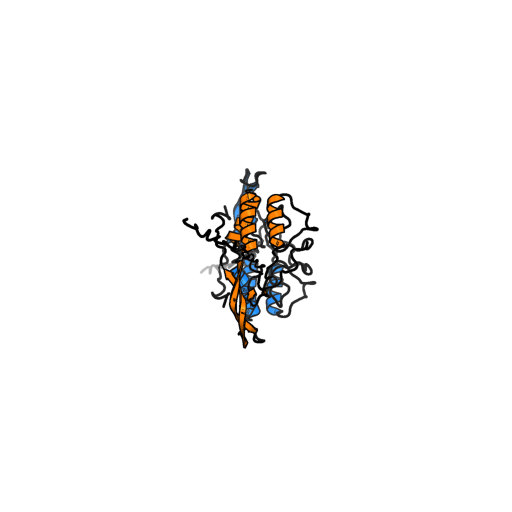
ATOM 2355 O O . LEU B 1 123 ? -6.938 0.046 -5.996 1 96.56 123 LEU B O 1
ATOM 2359 N N . PHE B 1 124 ? -8.547 -1.391 -5.562 1 97 124 PHE B N 1
ATOM 2360 C CA . PHE B 1 124 ? -7.762 -2.555 -5.965 1 97 124 PHE B CA 1
ATOM 2361 C C . PHE B 1 124 ? -7.551 -2.568 -7.477 1 97 124 PHE B C 1
ATOM 2363 O O . PHE B 1 124 ? -6.43 -2.764 -7.949 1 97 124 PHE B O 1
ATOM 2370 N N . PHE B 1 125 ? -8.555 -2.363 -8.211 1 96.44 125 PHE B N 1
ATOM 2371 C CA . PHE B 1 125 ? -8.5 -2.543 -9.656 1 96.44 125 PHE B CA 1
ATOM 2372 C C . PHE B 1 125 ? -8.25 -1.213 -10.359 1 96.44 125 PHE B C 1
ATOM 2374 O O . PHE B 1 125 ? -7.953 -1.183 -11.555 1 96.44 125 PHE B O 1
ATOM 2381 N N . GLY B 1 126 ? -8.375 -0.118 -9.719 1 93.38 126 GLY B N 1
ATOM 2382 C CA . GLY B 1 126 ? -8.18 1.207 -10.281 1 93.38 126 GLY B CA 1
ATOM 2383 C C . GLY B 1 126 ? -6.945 1.906 -9.75 1 93.38 126 GLY B C 1
ATOM 2384 O O . GLY B 1 126 ? -5.879 1.857 -10.375 1 93.38 126 GLY B O 1
ATOM 2385 N N . LEU B 1 127 ? -6.98 2.344 -8.555 1 93 127 LEU B N 1
ATOM 2386 C CA . LEU B 1 127 ? -5.91 3.117 -7.934 1 93 127 LEU B CA 1
ATOM 2387 C C . LEU B 1 127 ? -4.609 2.32 -7.906 1 93 127 LEU B C 1
ATOM 2389 O O . LEU B 1 127 ? -3.574 2.799 -8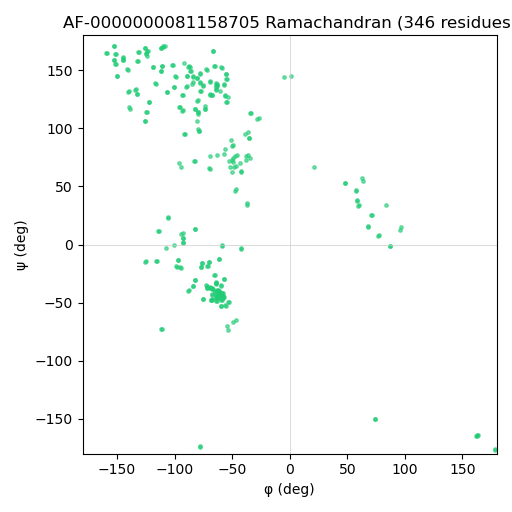.375 1 93 127 LEU B O 1
ATOM 2393 N N . LEU B 1 128 ? -4.652 1.11 -7.371 1 93.25 128 LEU B N 1
ATOM 2394 C CA . LEU B 1 128 ? -3.438 0.311 -7.238 1 93.25 128 LEU B CA 1
ATOM 2395 C C . LEU B 1 128 ? -3.113 -0.404 -8.547 1 93.25 128 LEU B C 1
ATOM 2397 O O . LEU B 1 128 ? -1.948 -0.687 -8.836 1 93.25 128 LEU B O 1
ATOM 2401 N N . ASN B 1 129 ? -4.254 -0.682 -9.234 1 92.75 129 ASN B N 1
ATOM 2402 C CA . ASN B 1 129 ? -4.098 -1.367 -10.516 1 92.75 129 ASN B CA 1
ATOM 2403 C C . ASN B 1 129 ? -3.162 -2.568 -10.391 1 92.75 129 ASN B C 1
ATOM 2405 O O . ASN B 1 129 ? -2.199 -2.689 -11.156 1 92.75 129 ASN B O 1
ATOM 2409 N N . VAL B 1 130 ? -3.475 -3.391 -9.461 1 95.5 130 VAL B N 1
ATOM 2410 C CA . VAL B 1 130 ? -2.611 -4.523 -9.141 1 95.5 130 VAL B CA 1
ATOM 2411 C C . VAL B 1 130 ? -2.645 -5.539 -10.281 1 95.5 130 VAL B C 1
ATOM 2413 O O . VAL B 1 130 ? -3.721 -5.93 -10.734 1 95.5 130 VAL B O 1
ATOM 2416 N N . HIS B 1 131 ? -1.488 -5.898 -10.703 1 96.88 131 HIS B N 1
ATOM 2417 C CA . HIS B 1 131 ? -1.392 -6.953 -11.703 1 96.88 131 HIS B CA 1
ATOM 2418 C C . HIS B 1 131 ? -1.722 -8.312 -11.102 1 96.88 131 HIS B C 1
ATOM 2420 O O . HIS B 1 131 ? -1.551 -8.523 -9.898 1 96.88 131 HIS B O 1
ATOM 2426 N N . CYS B 1 132 ? -2.244 -9.18 -11.93 1 98.25 132 CYS B N 1
ATOM 2427 C CA . CYS B 1 132 ? -2.332 -10.594 -11.594 1 98.25 132 CYS B CA 1
ATOM 2428 C C . CYS B 1 132 ? -1.366 -11.414 -12.438 1 98.25 132 CYS B C 1
ATOM 2430 O O . CYS B 1 132 ? -0.684 -10.875 -13.312 1 98.25 132 CYS B O 1
ATOM 2432 N N . PHE B 1 133 ? -1.193 -12.703 -12.094 1 98.44 133 PHE B N 1
ATOM 2433 C CA . PHE B 1 133 ? -0.277 -13.508 -12.898 1 98.44 133 PHE B CA 1
ATOM 2434 C C . PHE B 1 133 ? -0.915 -14.836 -13.281 1 98.44 133 PHE B C 1
ATOM 2436 O O . PHE B 1 133 ? -1.887 -15.266 -12.664 1 98.44 133 PHE B O 1
ATOM 2443 N N . THR B 1 134 ? -0.411 -15.422 -14.312 1 98.12 134 THR B N 1
ATOM 2444 C CA . THR B 1 134 ? -0.678 -16.797 -14.742 1 98.12 134 THR B CA 1
ATOM 2445 C C . THR B 1 134 ? 0.623 -17.578 -14.883 1 98.12 134 THR B C 1
ATOM 2447 O O . THR B 1 134 ? 1.711 -17 -14.836 1 98.12 134 THR B O 1
ATOM 2450 N N . PHE B 1 135 ? 0.427 -18.922 -14.961 1 98.19 135 PHE B N 1
ATOM 2451 C CA . PHE B 1 135 ? 1.598 -19.75 -15.195 1 98.19 135 PHE B CA 1
ATOM 2452 C C . PHE B 1 135 ? 1.779 -20.031 -16.688 1 98.19 135 PHE B C 1
ATOM 2454 O O . PHE B 1 135 ? 0.834 -20.422 -17.375 1 98.19 135 PHE B O 1
ATOM 2461 N N . GLN B 1 136 ? 3.002 -19.766 -17.156 1 97.94 136 GLN B N 1
ATOM 2462 C CA . GLN B 1 136 ? 3.355 -20 -18.547 1 97.94 136 GLN B CA 1
ATOM 2463 C C . GLN B 1 136 ? 4.773 -20.562 -18.672 1 97.94 136 GLN B C 1
ATOM 2465 O O . GLN B 1 136 ? 5.633 -20.25 -17.844 1 97.94 136 GLN B O 1
ATOM 2470 N N . GLU B 1 137 ? 4.953 -21.328 -19.688 1 97.44 137 GLU B N 1
ATOM 2471 C CA . GLU B 1 137 ? 6.316 -21.781 -19.953 1 97.44 137 GLU B CA 1
ATOM 2472 C C . GLU B 1 137 ? 7.156 -20.672 -20.562 1 97.44 137 GLU B C 1
ATOM 2474 O O . GLU B 1 137 ? 6.668 -19.906 -21.406 1 97.44 137 GLU B O 1
ATOM 2479 N N . GLY B 1 138 ? 8.484 -20.516 -20.062 1 97.19 138 GLY B N 1
ATOM 2480 C CA . GLY B 1 138 ? 9.375 -19.516 -20.609 1 97.19 138 GLY B CA 1
ATOM 2481 C C . GLY B 1 138 ? 10.727 -19.469 -19.922 1 97.19 138 GLY B C 1
ATOM 2482 O O . GLY B 1 138 ? 11.047 -20.344 -19.109 1 97.19 138 GLY B O 1
ATOM 2483 N N . GLU B 1 139 ? 11.477 -18.547 -20.359 1 96.94 139 GLU B N 1
ATOM 2484 C CA . GLU B 1 139 ? 12.781 -18.344 -19.75 1 96.94 139 GLU B CA 1
ATOM 2485 C C . GLU B 1 139 ? 12.672 -17.547 -18.453 1 96.94 139 GLU B C 1
ATOM 2487 O O . GLU B 1 139 ? 11.812 -16.672 -18.328 1 96.94 139 GLU B O 1
ATOM 2492 N N . TYR B 1 140 ? 13.453 -17.844 -17.469 1 96.19 140 TYR B N 1
ATOM 2493 C CA . TYR B 1 140 ? 13.516 -17.094 -16.219 1 96.19 140 TYR B CA 1
ATOM 2494 C C . TYR B 1 140 ? 14.938 -17.062 -15.672 1 96.19 140 TYR B C 1
ATOM 2496 O O . TYR B 1 140 ? 15.805 -17.812 -16.141 1 96.19 140 TYR B O 1
ATOM 2504 N N . CYS B 1 141 ? 15.18 -16.109 -14.797 1 94.19 141 CYS B N 1
ATOM 2505 C CA . CYS B 1 141 ? 16.484 -16.047 -14.148 1 94.19 141 CYS B CA 1
ATOM 2506 C C . CYS B 1 141 ? 16.578 -17.047 -13.016 1 94.19 141 CYS B C 1
ATOM 2508 O O . CYS B 1 141 ? 15.922 -16.906 -11.984 1 94.19 141 CYS B O 1
ATOM 2510 N N . ALA B 1 142 ? 17.438 -18.047 -13.164 1 93.94 142 ALA B N 1
ATOM 2511 C CA . ALA B 1 142 ? 17.562 -19.125 -12.195 1 93.94 142 ALA B CA 1
ATOM 2512 C C . ALA B 1 142 ? 18.484 -18.734 -11.055 1 93.94 142 ALA B C 1
ATOM 2514 O O . ALA B 1 142 ? 18.328 -19.203 -9.922 1 93.94 142 ALA B O 1
ATOM 2515 N N . LYS B 1 143 ? 19.5 -17.969 -11.438 1 92.88 143 LYS B N 1
ATOM 2516 C CA . LYS B 1 143 ? 20.453 -17.484 -10.445 1 92.88 143 LYS B CA 1
ATOM 2517 C C . LYS B 1 143 ? 20.844 -16.031 -10.727 1 92.88 143 LYS B C 1
ATOM 2519 O O . LYS B 1 143 ? 21.312 -15.719 -11.82 1 92.88 143 LYS B O 1
ATOM 2524 N N . SER B 1 144 ? 20.5 -15.203 -9.711 1 87.69 144 SER B N 1
ATOM 2525 C CA . SER B 1 144 ? 20.891 -13.805 -9.852 1 87.69 144 SER B CA 1
ATOM 2526 C C . SER B 1 144 ? 22.312 -13.578 -9.336 1 87.69 144 SER B C 1
ATOM 2528 O O . SER B 1 144 ? 22.766 -14.273 -8.43 1 87.69 144 SER B O 1
ATOM 2530 N N . HIS B 1 145 ? 22.953 -12.641 -9.938 1 87.5 145 HIS B N 1
ATOM 2531 C CA . HIS B 1 145 ? 24.25 -12.234 -9.414 1 87.5 145 HIS B CA 1
ATOM 2532 C C . HIS B 1 145 ? 24.141 -11.742 -7.973 1 87.5 145 HIS B C 1
ATOM 2534 O O . HIS B 1 145 ? 23.094 -11.219 -7.574 1 87.5 145 HIS B O 1
ATOM 2540 N N . PHE B 1 146 ? 25.156 -11.883 -7.289 1 81.88 146 PHE B N 1
ATOM 2541 C CA . PHE B 1 146 ? 25.141 -11.477 -5.887 1 81.88 146 PHE B CA 1
ATOM 2542 C C . PHE B 1 146 ? 24.766 -10.008 -5.75 1 81.88 146 PHE B C 1
ATOM 2544 O O . PHE B 1 146 ? 24.172 -9.602 -4.75 1 81.88 146 PHE B O 1
ATOM 2551 N N . SER B 1 147 ? 25.156 -9.234 -6.867 1 75.5 147 SER B N 1
ATOM 2552 C CA . SER B 1 147 ? 24.828 -7.809 -6.859 1 75.5 147 SER B CA 1
ATOM 2553 C C . SER B 1 147 ? 23.328 -7.582 -7.035 1 75.5 147 SER B C 1
ATOM 2555 O O . SER B 1 147 ? 22.828 -6.488 -6.762 1 75.5 147 SER B O 1
ATOM 2557 N N . GLY B 1 148 ? 22.641 -8.539 -7.512 1 74.5 148 GLY B N 1
ATOM 2558 C CA . GLY B 1 148 ? 21.219 -8.406 -7.801 1 74.5 148 GLY B CA 1
ATOM 2559 C C . GLY B 1 148 ? 20.938 -7.645 -9.078 1 74.5 148 GLY B C 1
ATOM 2560 O O . GLY B 1 148 ? 19.781 -7.422 -9.438 1 74.5 148 GLY B O 1
ATOM 2561 N N . LEU B 1 149 ? 22.016 -7.375 -9.797 1 76.88 149 LEU B N 1
ATOM 2562 C CA . LEU B 1 149 ? 21.875 -6.43 -10.898 1 76.88 149 LEU B CA 1
ATOM 2563 C C . LEU B 1 149 ? 21.719 -7.164 -12.227 1 76.88 149 LEU B C 1
ATOM 2565 O O . LEU B 1 149 ? 21.25 -6.582 -13.211 1 76.88 149 LEU B O 1
ATOM 2569 N N . TYR B 1 150 ? 22.125 -8.414 -12.188 1 85 150 TYR B N 1
ATOM 2570 C CA . TYR B 1 150 ? 21.953 -9.125 -13.453 1 85 150 TYR B CA 1
ATOM 2571 C C . TYR B 1 150 ? 21.781 -10.625 -13.211 1 85 150 TYR B C 1
ATOM 2573 O O . TYR B 1 150 ? 22.094 -11.133 -12.141 1 85 150 TYR B O 1
ATOM 2581 N N . CYS B 1 151 ? 21.219 -11.266 -14.164 1 91.38 151 CYS B N 1
ATOM 2582 C CA . CYS B 1 151 ? 20.969 -12.703 -14.125 1 91.38 151 CYS B CA 1
ATOM 2583 C C . CYS B 1 151 ? 22.219 -13.492 -14.477 1 91.38 151 CYS B C 1
ATOM 2585 O O . CYS B 1 151 ? 22.781 -13.32 -15.562 1 91.38 151 CYS B O 1
ATOM 2587 N N . GLU B 1 152 ? 22.672 -14.375 -13.656 1 94.5 152 GLU B N 1
ATOM 2588 C CA . GLU B 1 152 ? 23.859 -15.18 -13.883 1 94.5 152 GLU B CA 1
ATOM 2589 C C . GLU B 1 152 ? 23.531 -16.453 -14.656 1 94.5 152 GLU B C 1
ATOM 2591 O O . GLU B 1 152 ? 24.312 -16.875 -15.516 1 94.5 152 GLU B O 1
ATOM 2596 N N . GLU B 1 153 ? 22.438 -16.984 -14.305 1 95.44 153 GLU B N 1
ATOM 2597 C CA . GLU B 1 153 ? 22.031 -18.219 -14.961 1 95.44 153 GLU B CA 1
ATOM 2598 C C . GLU B 1 153 ? 20.562 -18.172 -15.375 1 95.44 153 GLU B C 1
ATOM 2600 O O . GLU B 1 153 ? 19.703 -17.781 -14.578 1 95.44 153 GLU B O 1
ATOM 2605 N N . LYS B 1 154 ? 20.359 -18.578 -16.609 1 95.62 154 LYS B N 1
ATOM 2606 C CA . LYS B 1 154 ? 19 -18.609 -17.125 1 95.62 154 LYS B CA 1
ATOM 2607 C C . LYS B 1 154 ? 18.422 -20.016 -17.047 1 95.62 154 LYS B C 1
ATOM 2609 O O . LYS B 1 154 ? 19.156 -21 -17.094 1 95.62 154 LYS B O 1
ATOM 2614 N N . GLY B 1 155 ? 17.188 -20.062 -16.781 1 96.44 155 GLY B N 1
ATOM 2615 C CA . GLY B 1 155 ? 16.422 -21.297 -16.828 1 96.44 155 GLY B CA 1
ATOM 2616 C C . GLY B 1 155 ? 15.227 -21.219 -17.766 1 96.44 155 GLY B C 1
ATOM 2617 O O . GLY B 1 155 ? 14.914 -20.156 -18.297 1 96.44 155 GLY B O 1
ATOM 2618 N N . TYR B 1 156 ? 14.664 -22.469 -18.062 1 97 156 TYR B N 1
ATOM 2619 C CA . TYR B 1 156 ? 13.461 -22.562 -18.891 1 97 156 TYR B CA 1
ATOM 2620 C C . TYR B 1 156 ? 12.43 -23.5 -18.25 1 97 156 TYR B C 1
ATOM 2622 O O . TYR B 1 156 ? 12.781 -24.578 -17.766 1 97 156 TYR B O 1
ATOM 2630 N N . GLY B 1 157 ? 11.188 -23.031 -18.125 1 97.44 157 GLY B N 1
ATOM 2631 C CA . GLY B 1 157 ? 10.102 -23.828 -17.547 1 97.44 157 GLY B CA 1
ATOM 2632 C C . GLY B 1 157 ? 8.914 -22.984 -17.125 1 97.44 157 GLY B C 1
ATOM 2633 O O . GLY B 1 157 ? 8.734 -21.859 -17.625 1 97.44 157 GLY B O 1
ATOM 2634 N N . GLU B 1 158 ? 8.078 -23.641 -16.297 1 98 158 GLU B N 1
ATOM 2635 C CA . GLU B 1 158 ? 6.906 -22.938 -15.805 1 98 158 GLU B CA 1
ATOM 2636 C C . GLU B 1 158 ? 7.309 -21.75 -14.93 1 98 158 GLU B C 1
ATOM 2638 O O . GLU B 1 158 ? 8.219 -21.859 -14.109 1 98 158 GLU B O 1
ATOM 2643 N N . ARG B 1 159 ? 6.633 -20.625 -15.172 1 98.31 159 ARG B N 1
ATOM 2644 C CA . ARG B 1 159 ? 6.887 -19.422 -14.367 1 98.31 159 ARG B CA 1
ATOM 2645 C C . ARG B 1 159 ? 5.641 -18.547 -14.281 1 98.31 159 ARG B C 1
ATOM 2647 O O . ARG B 1 159 ? 4.719 -18.703 -15.086 1 98.31 159 ARG B O 1
ATOM 2654 N N . ALA B 1 160 ? 5.691 -17.688 -13.359 1 98.5 160 ALA B N 1
ATOM 2655 C CA . ALA B 1 160 ? 4.648 -16.656 -13.289 1 98.5 160 ALA B CA 1
ATOM 2656 C C . ALA B 1 160 ? 4.879 -15.562 -14.32 1 98.5 160 ALA B C 1
ATOM 2658 O O . ALA B 1 160 ? 6.004 -15.078 -14.477 1 98.5 160 ALA B O 1
ATOM 2659 N N . VAL B 1 161 ? 3.854 -15.25 -15 1 98.12 161 VAL B N 1
ATOM 2660 C CA . VAL B 1 161 ? 3.854 -14.125 -15.93 1 98.12 161 VAL B CA 1
ATOM 2661 C C . VAL B 1 161 ? 2.746 -13.141 -15.547 1 98.12 161 VAL B C 1
ATOM 2663 O O . VAL B 1 161 ? 1.569 -13.508 -15.508 1 98.12 161 VAL B O 1
ATOM 2666 N N . THR B 1 162 ? 3.17 -11.922 -15.312 1 97.75 162 THR B N 1
ATOM 2667 C CA . THR B 1 162 ? 2.213 -10.93 -14.836 1 97.75 162 THR B CA 1
ATOM 2668 C C . THR B 1 162 ? 1.519 -10.242 -16 1 97.75 162 THR B C 1
ATOM 2670 O O . THR B 1 162 ? 2.055 -10.203 -17.109 1 97.75 162 THR B O 1
ATOM 2673 N N . GLN B 1 163 ? 0.323 -9.766 -15.711 1 96.75 163 GLN B N 1
ATOM 2674 C CA . GLN B 1 163 ? -0.461 -9.016 -16.688 1 96.75 163 GLN B CA 1
ATOM 2675 C C . GLN B 1 163 ? -1.392 -8.023 -16 1 96.75 163 GLN B C 1
ATOM 2677 O O . GLN B 1 163 ? -1.733 -8.188 -14.828 1 96.75 163 GLN B O 1
ATOM 2682 N N . THR B 1 164 ? -1.686 -7.035 -16.797 1 93.69 164 THR B N 1
ATOM 2683 C CA . THR B 1 164 ? -2.732 -6.133 -16.328 1 93.69 164 THR B CA 1
ATOM 2684 C C . THR B 1 164 ? -4.066 -6.863 -16.203 1 93.69 164 THR B C 1
ATOM 2686 O O . THR B 1 164 ? -4.41 -7.684 -17.062 1 93.69 164 THR B O 1
ATOM 2689 N N . PHE B 1 165 ? -4.711 -6.527 -15.141 1 90.44 165 PHE B N 1
ATOM 2690 C CA . PHE B 1 165 ? -6.035 -7.121 -15.023 1 90.44 165 PHE B CA 1
ATOM 2691 C C . PHE B 1 165 ? -6.945 -6.641 -16.156 1 90.44 165 PHE B C 1
ATOM 2693 O O . PHE B 1 165 ? -6.973 -5.449 -16.469 1 90.44 165 PHE B O 1
ATOM 2700 N N . PRO B 1 166 ? -7.656 -7.574 -16.656 1 84.62 166 PRO B N 1
ATOM 2701 C CA . PRO B 1 166 ? -8.32 -7.254 -17.922 1 84.62 166 PRO B CA 1
ATOM 2702 C C . PRO B 1 166 ? -9.547 -6.367 -17.734 1 84.62 166 PRO B C 1
ATOM 2704 O O . PRO B 1 166 ? -10.023 -5.758 -18.703 1 84.62 166 PRO B O 1
ATOM 2707 N N . HIS B 1 167 ? -10.117 -6.297 -16.531 1 83.62 167 HIS B N 1
ATOM 2708 C CA . HIS B 1 167 ? -11.336 -5.523 -16.328 1 83.62 167 HIS B CA 1
ATOM 2709 C C . HIS B 1 167 ? -11.055 -4.23 -15.57 1 83.62 167 HIS B C 1
ATOM 2711 O O . HIS B 1 167 ? -10.25 -4.223 -14.633 1 83.62 167 HIS B O 1
ATOM 2717 N N . GLN B 1 168 ? -11.555 -3.131 -16.062 1 83.19 168 GLN B N 1
ATOM 2718 C CA . GLN B 1 168 ? -11.438 -1.858 -15.359 1 83.19 168 GLN B CA 1
ATOM 2719 C C . GLN B 1 168 ? -12.617 -1.637 -14.422 1 83.19 168 GLN B C 1
ATOM 2721 O O . GLN B 1 168 ? -13.75 -2.002 -14.75 1 83.19 168 GLN B O 1
ATOM 2726 N N . TRP B 1 169 ? -12.109 -1.159 -13.188 1 87.56 169 TRP B N 1
ATOM 2727 C CA . TRP B 1 169 ? -13.18 -0.779 -12.273 1 87.56 169 TRP B CA 1
ATOM 2728 C C . TRP B 1 169 ? -13.727 0.603 -12.617 1 87.56 169 TRP B C 1
ATOM 2730 O O . TRP B 1 169 ? -12.977 1.488 -13.023 1 87.56 169 TRP B O 1
ATOM 2740 N N . GLY B 1 170 ? -14.734 0.988 -13.25 1 65.88 170 GLY B N 1
ATOM 2741 C CA . GLY B 1 170 ? -15.312 2.291 -13.539 1 65.88 170 GLY B CA 1
ATOM 2742 C C . GLY B 1 170 ? -14.5 3.441 -12.969 1 65.88 170 GLY B C 1
ATOM 2743 O O . GLY B 1 170 ? -13.609 3.234 -12.141 1 65.88 170 GLY B O 1
ATOM 2744 N N . GLU B 1 171 ? -14.359 4.648 -13.578 1 58.81 171 GLU B N 1
ATOM 2745 C CA . GLU B 1 171 ? -13.477 5.809 -13.5 1 58.81 171 GLU B CA 1
ATOM 2746 C C . GLU B 1 171 ? -13.312 6.277 -12.055 1 58.81 171 GLU B C 1
ATOM 2748 O O . GLU B 1 171 ? -12.25 6.77 -11.68 1 58.81 171 GLU B O 1
ATOM 2753 N N . ASP B 1 172 ? -14.375 6.883 -11.164 1 51.19 172 ASP B N 1
ATOM 2754 C CA . ASP B 1 172 ? -14.18 8.062 -10.328 1 51.19 172 ASP B CA 1
ATOM 2755 C C . ASP B 1 172 ? -13.781 7.664 -8.906 1 51.19 172 ASP B C 1
ATOM 2757 O O . ASP B 1 172 ? -14.57 7.035 -8.188 1 51.19 172 ASP B O 1
ATOM 2761 N N . ILE B 1 173 ? -12.797 7.172 -8.688 1 47 173 ILE B N 1
ATOM 2762 C CA . ILE B 1 173 ? -12.578 7.035 -7.254 1 47 173 ILE B CA 1
ATOM 2763 C C . ILE B 1 173 ? -12.727 8.398 -6.578 1 47 173 ILE B C 1
ATOM 2765 O O . ILE B 1 173 ? -13.32 8.5 -5.5 1 47 173 ILE B O 1
ATOM 2769 N N . LEU B 1 174 ? -11.703 9.391 -6.816 1 43.84 174 LEU B N 1
ATOM 2770 C CA . LEU B 1 174 ? -11.664 10.656 -6.086 1 43.84 174 LEU B CA 1
ATOM 2771 C C . LEU B 1 174 ? -12.82 11.555 -6.496 1 43.84 174 LEU B C 1
ATOM 2773 O O . LEU B 1 174 ? -12.891 12 -7.645 1 43.84 174 LEU B O 1
ATOM 2777 N N . GLY B 1 175 ? -14.094 11.133 -6.203 1 30.94 175 GLY B N 1
ATOM 2778 C CA . GLY B 1 175 ? -15.195 12.07 -6.363 1 30.94 175 GLY B CA 1
ATOM 2779 C C . GLY B 1 175 ? -14.828 13.484 -5.969 1 30.94 175 GLY B C 1
ATOM 2780 O O . GLY B 1 175 ? -13.945 13.703 -5.137 1 30.94 175 GLY B O 1
#